Protein AF-A0A076MVN0-F1 (afdb_monomer_lite)

Structure (mmCIF, N/CA/C/O backbone):
data_AF-A0A076MVN0-F1
#
_entry.id   AF-A0A076MVN0-F1
#
loop_
_atom_site.group_PDB
_atom_site.id
_atom_site.type_symbol
_atom_site.label_atom_id
_atom_site.label_alt_id
_atom_site.label_comp_id
_atom_site.label_asym_id
_atom_site.label_entity_id
_atom_site.label_seq_id
_atom_site.pdbx_PDB_ins_code
_atom_site.Cartn_x
_atom_site.Cartn_y
_atom_site.Cartn_z
_atom_site.occupancy
_atom_site.B_iso_or_equiv
_atom_site.auth_seq_id
_atom_site.auth_comp_id
_atom_site.auth_asym_id
_atom_site.auth_atom_id
_atom_site.pdbx_PDB_model_num
ATOM 1 N N . MET A 1 1 ? -12.082 -22.170 -6.269 1.00 55.06 1 MET A N 1
ATOM 2 C CA . MET A 1 1 ? -11.754 -21.073 -5.346 1.00 55.06 1 MET A CA 1
ATOM 3 C C . MET A 1 1 ? -12.521 -21.343 -4.070 1.00 55.06 1 MET A C 1
ATOM 5 O O . MET A 1 1 ? -13.740 -21.417 -4.137 1.00 55.06 1 MET A O 1
ATOM 9 N N . THR A 1 2 ? -11.830 -21.634 -2.975 1.00 74.88 2 THR A N 1
ATOM 10 C CA . THR A 1 2 ? -12.467 -21.903 -1.675 1.00 74.88 2 THR A CA 1
ATOM 11 C C . THR A 1 2 ? -13.036 -20.608 -1.084 1.00 74.88 2 THR A C 1
ATOM 13 O O . THR A 1 2 ? -12.577 -19.516 -1.422 1.00 74.88 2 THR A O 1
ATOM 16 N N . GLU A 1 3 ? -14.013 -20.685 -0.180 1.00 71.75 3 GLU A N 1
ATOM 17 C CA . GLU A 1 3 ? -14.606 -19.502 0.464 1.00 71.75 3 GLU A CA 1
ATOM 18 C C . GLU A 1 3 ? -13.549 -18.669 1.211 1.00 71.75 3 GLU A C 1
ATOM 20 O O . GLU A 1 3 ? -13.623 -17.443 1.241 1.00 71.75 3 GLU A O 1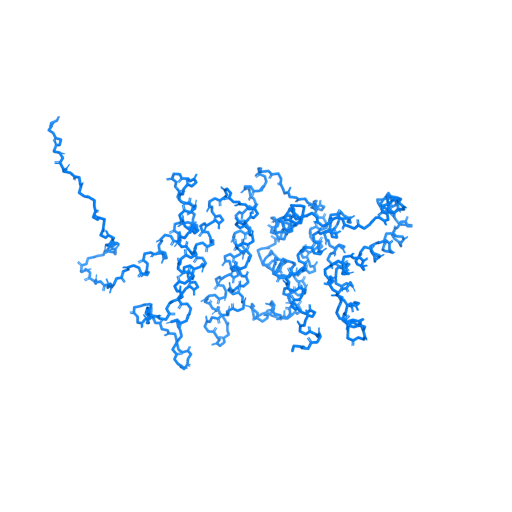
ATOM 25 N N . ARG A 1 4 ? -12.501 -19.317 1.743 1.00 76.44 4 ARG A N 1
ATOM 26 C CA . ARG A 1 4 ? -11.348 -18.640 2.365 1.00 76.44 4 ARG A CA 1
ATOM 27 C C . ARG A 1 4 ? -10.506 -17.850 1.363 1.00 76.44 4 ARG A C 1
ATOM 29 O O . ARG A 1 4 ? -10.063 -16.751 1.688 1.00 76.44 4 ARG A O 1
ATOM 36 N N . GLU A 1 5 ? -10.301 -18.374 0.156 1.00 78.12 5 GLU A N 1
ATOM 37 C CA . GLU A 1 5 ? -9.617 -17.644 -0.922 1.00 78.12 5 GLU A CA 1
ATOM 38 C C . GLU A 1 5 ? -10.446 -16.444 -1.386 1.00 78.12 5 GLU A C 1
ATOM 40 O O . GLU A 1 5 ? -9.888 -15.377 -1.631 1.00 78.12 5 GLU A O 1
ATOM 45 N N . ALA A 1 6 ? -11.775 -16.586 -1.442 1.00 78.00 6 ALA A N 1
ATOM 46 C CA . ALA A 1 6 ? -12.674 -15.480 -1.758 1.00 78.00 6 ALA A CA 1
ATOM 47 C C . ALA A 1 6 ? -12.609 -14.372 -0.692 1.00 78.00 6 ALA A C 1
ATOM 49 O O . ALA A 1 6 ? -12.491 -13.200 -1.042 1.00 78.00 6 ALA A O 1
ATOM 50 N N . ILE A 1 7 ? -12.603 -14.730 0.598 1.00 83.00 7 ILE A N 1
ATOM 51 C CA . ILE A 1 7 ? -12.430 -13.773 1.704 1.00 83.00 7 ILE A CA 1
ATOM 52 C C . ILE A 1 7 ? -11.090 -13.042 1.592 1.00 83.00 7 ILE A C 1
ATOM 54 O O . ILE A 1 7 ? -11.055 -11.815 1.670 1.00 83.00 7 ILE A O 1
ATOM 58 N N . ALA A 1 8 ? -9.992 -13.772 1.380 1.00 81.25 8 ALA A N 1
ATOM 59 C CA . ALA A 1 8 ? -8.666 -13.174 1.248 1.00 81.25 8 ALA A CA 1
ATOM 60 C C . ALA A 1 8 ? -8.578 -12.233 0.035 1.00 81.25 8 ALA A C 1
ATOM 62 O O . ALA A 1 8 ? -8.010 -11.146 0.139 1.00 81.25 8 ALA A O 1
ATOM 63 N N . ALA A 1 9 ? -9.177 -12.616 -1.097 1.00 81.31 9 ALA A N 1
ATOM 64 C CA . ALA A 1 9 ? -9.229 -11.787 -2.296 1.00 81.31 9 ALA A CA 1
ATOM 65 C C . ALA A 1 9 ? -10.050 -10.508 -2.074 1.00 81.31 9 ALA A C 1
ATOM 67 O O . ALA A 1 9 ? -9.568 -9.419 -2.382 1.00 81.31 9 ALA A O 1
ATOM 68 N N . VAL A 1 10 ? -11.249 -10.623 -1.491 1.00 84.88 10 VAL A N 1
ATOM 69 C CA . VAL A 1 10 ? -12.094 -9.468 -1.141 1.00 84.88 10 VAL A CA 1
ATOM 70 C C . VAL A 1 10 ? -11.351 -8.542 -0.190 1.00 84.88 10 VAL A C 1
ATOM 72 O O . VAL A 1 10 ? -11.282 -7.343 -0.442 1.00 84.88 10 VAL A O 1
ATOM 75 N N . TRP A 1 11 ? -10.747 -9.086 0.868 1.00 85.94 11 TRP A N 1
ATOM 76 C CA . TRP A 1 11 ? -10.005 -8.282 1.830 1.00 85.94 11 TRP A CA 1
ATOM 77 C C . TRP A 1 11 ? -8.852 -7.535 1.162 1.00 85.94 11 TRP A C 1
ATOM 79 O O . TRP A 1 11 ? -8.709 -6.333 1.350 1.00 85.94 11 TRP A O 1
ATOM 89 N N . ARG A 1 12 ? -8.070 -8.205 0.313 1.00 80.69 12 ARG A N 1
ATOM 90 C CA . ARG A 1 12 ? -6.944 -7.576 -0.385 1.00 80.69 12 ARG A CA 1
ATOM 91 C C . ARG A 1 12 ? -7.367 -6.428 -1.311 1.00 80.69 12 ARG A C 1
ATOM 93 O O . ARG A 1 12 ? -6.585 -5.509 -1.546 1.00 80.69 12 ARG A O 1
ATOM 100 N N . ILE A 1 13 ? -8.584 -6.481 -1.847 1.00 81.00 13 ILE A N 1
ATOM 101 C CA . ILE A 1 13 ? -9.119 -5.452 -2.745 1.00 81.00 13 ILE A CA 1
ATOM 102 C C . ILE A 1 13 ? -9.759 -4.308 -1.948 1.00 81.00 13 ILE A C 1
ATOM 104 O O . ILE A 1 13 ? -9.518 -3.142 -2.260 1.00 81.00 13 ILE A O 1
ATOM 108 N N . GLU A 1 14 ? -10.543 -4.632 -0.920 1.00 85.50 14 GLU A N 1
ATOM 109 C CA . GLU A 1 14 ? -11.464 -3.692 -0.275 1.00 85.50 14 GLU A CA 1
ATOM 110 C C . GLU A 1 14 ? -10.991 -3.200 1.104 1.00 85.50 14 GLU A C 1
ATOM 112 O O . GLU A 1 14 ? -11.577 -2.257 1.634 1.00 85.50 14 GLU A O 1
ATOM 117 N N . SER A 1 15 ? -9.926 -3.764 1.697 1.00 88.25 15 SER A N 1
ATOM 118 C CA . SER A 1 15 ? -9.502 -3.421 3.069 1.00 88.25 15 SER A CA 1
ATOM 119 C C . SER A 1 15 ? -9.245 -1.932 3.262 1.00 88.25 15 SER A C 1
ATOM 121 O O . SER A 1 15 ? -9.673 -1.365 4.261 1.00 88.25 15 SER A O 1
ATOM 123 N N . ALA A 1 16 ? -8.567 -1.293 2.305 1.00 88.31 16 ALA A N 1
ATOM 124 C CA . ALA A 1 16 ? -8.229 0.125 2.384 1.00 88.31 16 ALA A CA 1
ATOM 125 C C . ALA A 1 16 ? -9.489 0.998 2.453 1.00 88.31 16 ALA A C 1
ATOM 127 O O . ALA A 1 16 ? -9.554 1.933 3.243 1.00 88.31 16 ALA A O 1
ATOM 128 N N . ARG A 1 17 ? -10.507 0.642 1.665 1.00 88.75 17 ARG A N 1
ATOM 129 C CA . ARG A 1 17 ? -11.789 1.349 1.617 1.00 88.75 17 ARG A CA 1
ATOM 130 C C . ARG A 1 17 ? -12.595 1.115 2.888 1.00 88.75 17 ARG A C 1
ATOM 132 O O . ARG A 1 17 ? -13.117 2.057 3.464 1.00 88.75 17 ARG A O 1
ATOM 139 N N . ILE A 1 18 ? -12.637 -0.128 3.372 1.00 90.12 18 ILE A N 1
ATOM 140 C CA . ILE A 1 18 ? -13.344 -0.475 4.612 1.00 90.12 18 ILE A CA 1
ATOM 141 C C . ILE A 1 18 ? -12.730 0.260 5.808 1.00 90.12 18 ILE A C 1
ATOM 143 O O . ILE A 1 18 ? -13.449 0.862 6.601 1.00 90.12 18 ILE A O 1
ATOM 147 N N . VAL A 1 19 ? -11.400 0.228 5.933 1.00 91.56 19 VAL A N 1
ATOM 148 C CA . VAL A 1 19 ? -10.686 0.919 7.014 1.00 91.56 19 VAL A CA 1
ATOM 149 C C . VAL A 1 19 ? -10.838 2.432 6.884 1.00 91.56 19 VAL A C 1
ATOM 151 O O . VAL A 1 19 ? -11.057 3.088 7.896 1.00 91.56 19 VAL A O 1
ATOM 154 N N . GLY A 1 20 ? -10.755 2.982 5.671 1.00 89.81 20 GLY A N 1
ATOM 155 C CA . GLY A 1 20 ? -10.926 4.413 5.425 1.00 89.81 20 GLY A CA 1
ATOM 156 C C . GLY A 1 20 ? -12.306 4.925 5.843 1.00 89.81 20 GLY A C 1
ATOM 157 O O . GLY A 1 20 ? -12.399 5.842 6.659 1.00 89.81 20 GLY A O 1
ATOM 158 N N . ALA A 1 21 ? -13.368 4.254 5.399 1.00 87.62 21 ALA A N 1
ATOM 159 C CA . ALA A 1 21 ? -14.740 4.597 5.760 1.00 87.62 21 ALA A CA 1
ATOM 160 C C . ALA A 1 21 ? -15.001 4.467 7.268 1.00 87.62 21 ALA A C 1
ATOM 162 O O . ALA A 1 21 ? -15.660 5.315 7.873 1.00 87.62 21 ALA A O 1
ATOM 163 N N . LEU A 1 22 ? -14.465 3.421 7.912 1.00 89.31 22 LEU A N 1
ATOM 164 C CA . LEU A 1 22 ? -14.566 3.277 9.365 1.00 89.31 22 LEU A CA 1
ATOM 165 C C . LEU A 1 22 ? -13.756 4.351 10.098 1.00 89.31 22 LEU A C 1
ATOM 167 O O . LEU A 1 22 ? -14.226 4.848 11.111 1.00 89.31 22 LEU A O 1
ATOM 171 N N . ALA A 1 23 ? -12.589 4.756 9.596 1.00 88.56 23 ALA A N 1
ATOM 172 C CA . ALA A 1 23 ? -11.763 5.789 10.222 1.00 88.56 23 ALA A CA 1
ATOM 173 C C . ALA A 1 23 ? -12.401 7.172 10.136 1.00 88.56 23 ALA A C 1
ATOM 175 O O . ALA A 1 23 ? -12.350 7.926 11.107 1.00 88.56 23 ALA A O 1
ATOM 176 N N . ARG A 1 24 ? -13.069 7.478 9.021 1.00 85.25 24 ARG A N 1
ATOM 177 C CA . ARG A 1 24 ? -13.912 8.670 8.896 1.00 85.25 24 ARG A CA 1
ATOM 178 C C . ARG A 1 24 ? -15.060 8.644 9.903 1.00 85.25 24 ARG A C 1
ATOM 180 O O . ARG A 1 24 ? -15.316 9.644 10.561 1.00 85.25 24 ARG A O 1
ATOM 187 N N . TYR A 1 25 ? -15.712 7.492 10.045 1.00 82.25 25 TYR A N 1
ATOM 188 C CA . TYR A 1 25 ? -16.830 7.310 10.967 1.00 82.25 25 TYR A CA 1
ATOM 189 C C . TYR A 1 25 ? -16.426 7.404 12.445 1.00 82.25 25 TYR A C 1
ATOM 191 O O . TYR A 1 25 ? -17.156 7.968 13.252 1.00 82.25 25 TYR A O 1
ATOM 199 N N . THR A 1 26 ? -15.270 6.855 12.822 1.00 81.62 26 THR A N 1
ATOM 200 C CA . THR A 1 26 ? -14.806 6.855 14.216 1.00 81.62 26 THR A CA 1
ATOM 201 C C . THR A 1 26 ? -13.984 8.085 14.593 1.00 81.62 26 THR A C 1
ATOM 203 O O . THR A 1 26 ? -13.799 8.344 15.783 1.00 81.62 26 THR A O 1
ATOM 206 N N . GLY A 1 27 ? -13.425 8.803 13.614 1.00 78.00 27 GLY A N 1
ATOM 207 C CA . GLY A 1 27 ? -12.417 9.842 13.839 1.00 78.00 27 GLY A CA 1
ATOM 208 C C . GLY A 1 27 ? -11.108 9.311 14.443 1.00 78.00 27 GLY A C 1
ATOM 209 O O . GLY A 1 27 ? -10.300 10.095 14.945 1.00 78.00 27 GLY A O 1
ATOM 210 N N . ASP A 1 28 ? -10.907 7.989 14.436 1.00 79.81 28 ASP A N 1
ATOM 211 C CA . ASP A 1 28 ? -9.742 7.305 14.997 1.00 79.81 28 ASP A CA 1
ATOM 212 C C . ASP A 1 28 ? -9.347 6.133 14.092 1.00 79.81 28 ASP A C 1
ATOM 214 O O . ASP A 1 28 ? -10.008 5.090 14.039 1.00 79.81 28 ASP A O 1
ATOM 218 N N . PHE A 1 29 ? -8.223 6.315 13.400 1.00 84.50 29 PHE A N 1
ATOM 219 C CA . PHE A 1 29 ? -7.635 5.329 12.503 1.00 84.50 29 PHE A CA 1
ATOM 220 C C . PHE A 1 29 ? -7.295 4.000 13.196 1.00 84.50 29 PHE A C 1
ATOM 222 O O . PHE A 1 29 ? -7.504 2.930 12.620 1.00 84.50 29 PHE A O 1
ATOM 229 N N . ALA A 1 30 ? -6.752 4.049 14.416 1.00 83.19 30 ALA A N 1
ATOM 230 C CA . ALA A 1 30 ? -6.349 2.840 15.122 1.00 83.19 30 ALA A CA 1
ATOM 231 C C . ALA A 1 30 ? -7.580 2.010 15.497 1.00 83.19 30 ALA A C 1
ATOM 233 O O . ALA A 1 30 ? -7.599 0.806 15.247 1.00 83.19 30 ALA A O 1
ATOM 234 N N . LEU A 1 31 ? -8.625 2.671 16.006 1.00 84.50 31 LEU A N 1
ATOM 235 C CA . LEU A 1 31 ? -9.904 2.027 16.294 1.00 84.50 31 LEU A CA 1
ATOM 236 C C . LEU A 1 31 ? -10.553 1.456 15.025 1.00 84.50 31 LEU A C 1
ATOM 238 O O . LEU A 1 31 ? -11.068 0.343 15.046 1.00 84.50 31 LEU A O 1
ATOM 242 N N . ALA A 1 32 ? -10.516 2.189 13.915 1.00 88.75 32 ALA A N 1
ATOM 243 C CA . ALA A 1 32 ? -11.118 1.750 12.662 1.00 88.75 32 ALA A CA 1
ATOM 244 C C . ALA A 1 32 ? -10.490 0.479 12.087 1.00 88.75 32 ALA A C 1
ATOM 246 O O . ALA A 1 32 ? -11.213 -0.387 11.592 1.00 88.75 32 ALA A O 1
ATOM 247 N N . GLU A 1 33 ? -9.164 0.338 12.158 1.00 87.94 33 GLU A N 1
ATOM 248 C CA . GLU A 1 33 ? -8.517 -0.892 11.698 1.00 87.94 33 GLU A CA 1
ATOM 249 C C . GLU A 1 33 ? -8.913 -2.090 12.567 1.00 87.94 33 GLU A C 1
ATOM 251 O O . GLU A 1 33 ? -9.257 -3.133 12.007 1.00 87.94 33 GLU A O 1
ATOM 256 N N . ASP A 1 34 ? -8.954 -1.921 13.893 1.00 88.69 34 ASP A N 1
ATOM 257 C CA . ASP A 1 34 ? -9.356 -2.985 14.818 1.00 88.69 34 ASP A CA 1
ATOM 258 C C . ASP A 1 34 ? -10.802 -3.438 14.527 1.00 88.69 34 ASP A C 1
ATOM 260 O O . ASP A 1 34 ? -11.076 -4.633 14.400 1.00 88.69 34 ASP A O 1
ATOM 264 N N . LEU A 1 35 ? -11.719 -2.488 14.307 1.00 91.81 35 LEU A N 1
ATOM 265 C CA . LEU A 1 35 ? -13.110 -2.766 13.925 1.00 91.81 35 LEU A CA 1
ATOM 266 C C . LEU A 1 35 ? -13.216 -3.498 12.581 1.00 91.81 35 LEU A C 1
ATOM 268 O O . LEU A 1 35 ? -14.017 -4.424 12.432 1.00 91.81 35 LEU A O 1
ATOM 272 N N . ALA A 1 36 ? -12.400 -3.114 11.599 1.00 92.19 36 ALA A N 1
ATOM 273 C CA . ALA A 1 36 ? -12.369 -3.774 10.301 1.00 92.19 36 ALA A CA 1
ATOM 274 C C . ALA A 1 36 ? -11.850 -5.221 10.413 1.00 92.19 36 ALA A C 1
ATOM 276 O O . ALA A 1 36 ? -12.362 -6.116 9.737 1.00 92.19 36 ALA A O 1
ATOM 277 N N . GLN A 1 37 ? -10.868 -5.476 11.289 1.00 90.50 37 GLN A N 1
ATOM 278 C CA . GLN A 1 37 ? -10.398 -6.834 11.586 1.00 90.50 37 GLN A CA 1
ATOM 279 C C . GLN A 1 37 ? -11.468 -7.672 12.295 1.00 90.50 37 GLN A C 1
ATOM 281 O O . GLN A 1 37 ? -11.626 -8.847 11.966 1.00 90.50 37 GLN A O 1
ATOM 286 N N . GLU A 1 38 ? -12.228 -7.092 13.227 1.00 92.81 38 GLU A N 1
ATOM 287 C CA . GLU A 1 38 ? -13.354 -7.783 13.865 1.00 92.81 38 GLU A CA 1
ATOM 288 C C . GLU A 1 38 ? -14.440 -8.168 12.850 1.00 92.81 38 GLU A C 1
ATOM 290 O O . GLU A 1 38 ? -14.943 -9.294 12.885 1.00 92.81 38 GLU A O 1
ATOM 295 N N . ALA A 1 39 ? -14.760 -7.272 11.911 1.00 92.88 39 ALA A N 1
ATOM 296 C CA . ALA A 1 39 ? -15.704 -7.557 10.833 1.00 92.88 39 ALA A CA 1
ATOM 297 C C . ALA A 1 39 ? -15.206 -8.680 9.909 1.00 92.88 39 ALA A C 1
ATOM 299 O O . ALA A 1 39 ? -15.970 -9.575 9.543 1.00 92.88 39 ALA A O 1
ATOM 300 N N . LEU A 1 40 ? -13.912 -8.681 9.574 1.00 91.69 40 LEU A N 1
ATOM 301 C CA . LEU A 1 40 ? -13.293 -9.765 8.811 1.00 91.69 40 LEU A CA 1
ATOM 302 C C . LEU A 1 40 ? -13.340 -11.098 9.572 1.00 91.69 40 LEU A C 1
ATOM 304 O O . LEU A 1 40 ? -13.639 -12.134 8.979 1.00 91.69 40 LEU A O 1
ATOM 308 N N . ALA A 1 41 ? -13.065 -11.087 10.878 1.00 92.81 41 ALA A N 1
ATOM 309 C CA . ALA A 1 41 ? -13.139 -12.284 11.712 1.00 92.81 41 ALA A CA 1
ATOM 310 C C . ALA A 1 41 ? -14.559 -12.873 11.727 1.00 92.81 41 ALA A C 1
ATOM 312 O O . ALA A 1 41 ? -14.719 -14.092 11.671 1.00 92.81 41 ALA A O 1
ATOM 313 N N . GLU A 1 42 ? -15.586 -12.021 11.729 1.00 92.81 42 GLU A N 1
ATOM 314 C CA . GLU A 1 42 ? -16.979 -12.450 11.600 1.00 92.81 42 GLU A CA 1
ATOM 315 C C . GLU A 1 42 ? -17.268 -13.050 10.215 1.00 92.81 42 GLU A C 1
ATOM 317 O O . GLU A 1 42 ? -17.840 -14.136 10.130 1.00 92.81 42 GLU A O 1
ATOM 322 N N . ALA A 1 43 ? -16.795 -12.425 9.129 1.00 91.50 43 ALA A N 1
ATOM 323 C CA . ALA A 1 43 ? -16.940 -12.963 7.770 1.00 91.50 43 ALA A CA 1
ATOM 324 C C . ALA A 1 43 ? -16.359 -14.380 7.631 1.00 91.50 43 ALA A C 1
ATOM 326 O O . ALA A 1 43 ? -16.979 -15.248 7.014 1.00 91.50 43 ALA A O 1
ATOM 327 N N . VAL A 1 44 ? -15.198 -14.639 8.245 1.00 91.88 44 VAL A N 1
ATOM 328 C CA . VAL A 1 44 ? -14.540 -15.959 8.233 1.00 91.88 44 VAL A CA 1
ATOM 329 C C . VAL A 1 44 ? -15.397 -17.048 8.882 1.00 91.88 44 VAL A C 1
ATOM 331 O O . VAL A 1 44 ? -15.289 -18.213 8.497 1.00 91.88 44 VAL A O 1
ATOM 334 N N . VAL A 1 45 ? -16.256 -16.694 9.837 1.00 91.88 45 VAL A N 1
ATOM 335 C CA . VAL A 1 45 ? -17.164 -17.636 10.506 1.00 91.88 45 VAL A CA 1
ATOM 336 C C . VAL A 1 45 ? -18.498 -17.758 9.764 1.00 91.88 45 VAL A C 1
ATOM 338 O O . VAL A 1 45 ? -19.023 -18.866 9.635 1.00 91.88 45 VAL A O 1
ATOM 341 N N . THR A 1 46 ? -19.041 -16.642 9.274 1.00 90.88 46 THR A N 1
ATOM 342 C CA . THR A 1 46 ? -20.403 -16.565 8.725 1.00 90.88 46 THR A CA 1
ATOM 343 C C . THR A 1 46 ? -20.476 -16.994 7.260 1.00 90.88 46 THR A C 1
ATOM 345 O O . THR A 1 46 ? -21.317 -17.819 6.903 1.00 90.88 46 THR A O 1
ATOM 348 N N . TRP A 1 47 ? -19.582 -16.504 6.395 1.00 92.75 47 TRP A N 1
ATOM 349 C CA . TRP A 1 47 ? -19.687 -16.745 4.947 1.00 92.75 47 TRP A CA 1
ATOM 350 C C . TRP A 1 47 ? -19.542 -18.217 4.539 1.00 92.75 47 TRP A C 1
ATOM 352 O O . TRP A 1 47 ? -20.246 -18.629 3.621 1.00 92.75 47 TRP A O 1
ATOM 362 N N . PRO A 1 48 ? -18.720 -19.059 5.200 1.00 90.06 48 PRO A N 1
ATOM 363 C CA . PRO A 1 48 ? -18.702 -20.491 4.894 1.00 90.06 48 PRO A CA 1
ATOM 364 C C . PRO A 1 48 ? -20.022 -21.216 5.194 1.00 90.06 48 PRO A C 1
ATOM 366 O O . PRO A 1 48 ? -20.255 -22.297 4.664 1.00 90.06 48 PRO A O 1
ATOM 369 N N . ARG A 1 49 ? -20.867 -20.658 6.070 1.00 89.81 49 ARG A N 1
ATOM 370 C CA . ARG A 1 49 ? -22.158 -21.246 6.459 1.00 89.81 49 ARG A CA 1
ATOM 371 C C . ARG A 1 49 ? -23.317 -20.701 5.634 1.00 89.81 49 ARG A C 1
ATOM 373 O O . ARG A 1 49 ? -24.196 -21.463 5.249 1.00 89.81 49 ARG A O 1
ATOM 380 N N . GLU A 1 50 ? -23.314 -19.397 5.383 1.00 89.06 50 GLU A N 1
ATOM 381 C CA . GLU A 1 50 ? -24.445 -18.673 4.783 1.00 89.06 50 GLU A CA 1
ATOM 382 C C . GLU A 1 50 ? -24.196 -18.263 3.322 1.00 89.06 50 GLU A C 1
ATOM 384 O O . GLU A 1 50 ? -25.102 -17.787 2.640 1.00 89.06 50 GLU A O 1
ATOM 389 N N . GLY A 1 51 ? -22.980 -18.486 2.821 1.00 87.19 51 GLY A N 1
ATOM 390 C CA . GLY A 1 51 ? -22.518 -18.020 1.519 1.00 87.19 51 GLY A CA 1
ATOM 391 C C . GLY A 1 51 ? -21.922 -16.611 1.572 1.00 87.19 51 GLY A C 1
ATOM 392 O O . GLY A 1 51 ? -22.142 -15.836 2.503 1.00 87.19 51 GLY A O 1
ATOM 393 N N . VAL A 1 52 ? -21.138 -16.268 0.546 1.00 87.00 52 VAL A N 1
ATOM 394 C CA . VAL A 1 52 ? -20.574 -14.920 0.388 1.00 87.00 52 VAL A CA 1
ATOM 395 C C . VAL A 1 52 ? -21.691 -13.956 -0.047 1.00 87.00 52 VAL A C 1
ATOM 397 O O . VAL A 1 52 ? -22.351 -14.223 -1.057 1.00 87.00 52 VAL A O 1
ATOM 400 N N . PRO A 1 53 ? -21.915 -12.830 0.661 1.00 87.31 53 PRO A N 1
ATOM 401 C CA . PRO A 1 53 ? -22.919 -11.840 0.275 1.00 87.31 53 PRO A CA 1
ATOM 402 C C . PRO A 1 53 ? -22.684 -11.281 -1.134 1.00 87.31 53 PRO A C 1
ATOM 404 O O . PRO A 1 53 ? -21.546 -11.165 -1.583 1.00 87.31 53 PRO A O 1
ATOM 407 N N . ARG A 1 54 ? -23.750 -10.832 -1.815 1.00 86.06 54 ARG A N 1
ATOM 408 C CA . ARG A 1 54 ? -23.633 -10.166 -3.133 1.00 86.06 54 ARG A CA 1
ATOM 409 C C . ARG A 1 54 ? -22.792 -8.887 -3.085 1.00 86.06 54 ARG A C 1
ATOM 411 O O . ARG A 1 54 ? -22.125 -8.573 -4.063 1.00 86.06 54 ARG A O 1
ATOM 418 N N . ASN A 1 55 ? -22.826 -8.174 -1.957 1.00 85.62 55 ASN A N 1
ATOM 419 C CA . ASN A 1 55 ? -21.961 -7.030 -1.670 1.00 85.62 55 ASN A CA 1
ATOM 420 C C . ASN A 1 55 ? -21.113 -7.315 -0.411 1.00 85.62 55 ASN A C 1
ATOM 422 O O . ASN A 1 55 ? -21.521 -6.953 0.698 1.00 85.62 55 ASN A O 1
ATOM 426 N N . PRO A 1 56 ? -19.948 -7.976 -0.556 1.00 88.19 56 PRO A N 1
ATOM 427 C CA . PRO A 1 56 ? -19.071 -8.306 0.567 1.00 88.19 56 PRO A CA 1
ATOM 428 C C . PRO A 1 56 ? -18.545 -7.072 1.313 1.00 88.19 56 PRO A C 1
ATOM 430 O O . PRO A 1 56 ? -18.487 -7.073 2.542 1.00 88.19 56 PRO A O 1
ATOM 433 N N . ALA A 1 57 ? -18.191 -6.010 0.582 1.00 86.69 57 ALA A N 1
ATOM 434 C CA . ALA A 1 57 ? -17.657 -4.776 1.157 1.00 86.69 57 ALA A CA 1
ATOM 435 C C . ALA A 1 57 ? -18.707 -4.054 2.017 1.00 86.69 57 ALA A C 1
ATOM 437 O O . ALA A 1 57 ? -18.430 -3.693 3.160 1.00 86.69 57 ALA A O 1
ATOM 438 N N . GLY A 1 58 ? -19.936 -3.919 1.505 1.00 86.75 58 GLY A N 1
ATOM 439 C CA . GLY A 1 58 ? -21.055 -3.331 2.248 1.00 86.75 58 GLY A CA 1
ATOM 440 C C . GLY A 1 58 ? -21.409 -4.119 3.512 1.00 86.75 58 GLY A C 1
ATOM 441 O O . GLY A 1 58 ? -21.666 -3.531 4.566 1.00 86.75 58 GLY A O 1
ATOM 442 N N . TRP A 1 59 ? -21.351 -5.453 3.437 1.00 91.81 59 TRP A N 1
ATOM 443 C CA . TRP A 1 59 ? -21.542 -6.318 4.603 1.00 91.81 59 TRP A CA 1
ATOM 444 C C . TRP A 1 59 ? -20.471 -6.067 5.675 1.00 91.81 59 TRP A C 1
ATOM 446 O O . TRP A 1 59 ? -20.813 -5.841 6.835 1.00 91.81 59 TRP A O 1
ATOM 456 N N . LEU A 1 60 ? -19.189 -6.021 5.289 1.00 91.25 60 LEU A N 1
ATOM 457 C CA . LEU A 1 60 ? -18.077 -5.755 6.211 1.00 91.25 60 LEU A CA 1
ATOM 458 C C . LEU A 1 60 ? -18.181 -4.368 6.861 1.00 91.25 60 LEU A C 1
ATOM 460 O O . LEU A 1 60 ? -17.975 -4.246 8.067 1.00 91.25 60 LEU A O 1
ATOM 464 N N . LEU A 1 61 ? -18.557 -3.340 6.095 1.00 89.12 61 LEU A N 1
ATOM 465 C CA . LEU A 1 61 ? -18.798 -1.991 6.620 1.00 89.12 61 LEU A CA 1
ATOM 466 C C . LEU A 1 61 ? -19.938 -1.965 7.639 1.00 89.12 61 LEU A C 1
ATOM 468 O O . LEU A 1 61 ? -19.811 -1.347 8.696 1.00 89.12 61 LEU A O 1
ATOM 472 N N . THR A 1 62 ? -21.033 -2.668 7.351 1.00 88.69 62 THR A N 1
ATOM 473 C CA . THR A 1 62 ? -22.186 -2.748 8.256 1.00 88.69 62 THR A CA 1
ATOM 474 C C . THR A 1 62 ? -21.805 -3.426 9.569 1.00 88.69 62 THR A C 1
ATOM 476 O O . THR A 1 62 ? -22.131 -2.915 10.642 1.00 88.69 62 THR A O 1
ATOM 479 N N . VAL A 1 63 ? -21.079 -4.546 9.508 1.00 91.50 63 VAL A N 1
ATOM 480 C CA . VAL A 1 63 ? -20.577 -5.222 10.712 1.00 91.50 63 VAL A CA 1
ATOM 481 C C . VAL A 1 63 ? -19.621 -4.308 11.481 1.00 91.50 63 VAL A C 1
ATOM 483 O O . VAL A 1 63 ? -19.809 -4.112 12.680 1.00 91.50 63 VAL A O 1
ATOM 486 N N . GLY A 1 64 ? -18.661 -3.676 10.801 1.00 90.62 64 GLY A N 1
ATOM 487 C CA . GLY A 1 64 ? -17.710 -2.750 11.420 1.00 90.62 64 GLY A CA 1
ATOM 488 C C . GLY A 1 64 ? -18.388 -1.584 12.148 1.00 90.62 64 GLY A C 1
ATOM 489 O O . GLY A 1 64 ? -18.035 -1.288 13.288 1.00 90.62 64 GLY A O 1
ATOM 490 N N . ARG A 1 65 ? -19.417 -0.966 11.552 1.00 86.56 65 ARG A N 1
ATOM 491 C CA . ARG A 1 65 ? -20.189 0.111 12.200 1.00 86.56 65 ARG A CA 1
ATOM 492 C C . ARG A 1 65 ? -20.972 -0.374 13.416 1.00 86.56 65 ARG A C 1
ATOM 494 O O . ARG A 1 65 ? -20.955 0.295 14.445 1.00 86.56 65 ARG A O 1
ATOM 501 N N . ARG A 1 66 ? -21.608 -1.551 13.345 1.00 86.88 66 ARG A N 1
ATOM 502 C CA . ARG A 1 66 ? -22.286 -2.150 14.512 1.00 86.88 66 ARG A CA 1
ATOM 503 C C . ARG A 1 66 ? -21.307 -2.343 15.673 1.00 86.88 66 ARG A C 1
ATOM 505 O O . ARG A 1 66 ? -21.594 -1.920 16.789 1.00 86.88 66 ARG A O 1
ATOM 512 N N . ARG A 1 67 ? -20.112 -2.876 15.391 1.00 89.00 67 ARG A N 1
ATOM 513 C CA . ARG A 1 67 ? -19.038 -3.014 16.390 1.00 89.00 67 ARG A CA 1
ATOM 514 C C . ARG A 1 67 ? -18.558 -1.667 16.930 1.00 89.00 67 ARG A C 1
ATOM 516 O O . ARG A 1 67 ? -18.273 -1.565 18.122 1.00 89.00 67 ARG A O 1
ATOM 523 N N . ALA A 1 68 ? -18.504 -0.634 16.089 1.00 85.94 68 ALA A N 1
ATOM 524 C CA . ALA A 1 68 ? -18.146 0.717 16.508 1.00 85.94 68 ALA A CA 1
ATOM 525 C C . ALA A 1 68 ? -19.154 1.262 17.529 1.00 85.94 68 ALA A C 1
ATOM 527 O O . ALA A 1 68 ? -18.752 1.706 18.601 1.00 85.94 68 ALA A O 1
ATOM 528 N N . VAL A 1 69 ? -20.458 1.138 17.253 1.00 83.25 69 VAL A N 1
ATOM 529 C CA . VAL A 1 69 ? -21.531 1.531 18.185 1.00 83.25 69 VAL A CA 1
ATOM 530 C C . VAL A 1 69 ? -21.369 0.824 19.531 1.00 83.25 69 VAL A C 1
ATOM 532 O O . VAL A 1 69 ? -21.419 1.465 20.583 1.00 83.25 69 VAL A O 1
ATOM 535 N N . ASP A 1 70 ? -21.115 -0.484 19.516 1.00 82.69 70 ASP A N 1
ATOM 536 C CA . ASP A 1 70 ? -20.899 -1.265 20.736 1.00 82.69 70 ASP A CA 1
ATOM 537 C C . ASP A 1 70 ? -19.621 -0.849 21.486 1.00 82.69 70 ASP A C 1
ATOM 539 O O . ASP A 1 70 ? -19.574 -0.865 22.721 1.00 82.69 70 ASP A O 1
ATOM 543 N N . ALA A 1 71 ? -18.563 -0.462 20.770 1.00 80.06 71 ALA A N 1
ATOM 544 C CA . ALA A 1 71 ? -17.340 0.073 21.363 1.00 80.06 71 ALA A CA 1
ATOM 545 C C . ALA A 1 71 ? -17.573 1.450 22.006 1.00 80.06 71 ALA A C 1
ATOM 547 O O . ALA A 1 71 ? -17.129 1.679 23.134 1.00 80.06 71 ALA A O 1
ATOM 548 N N . PHE A 1 72 ? -18.313 2.339 21.342 1.00 80.38 72 PHE A N 1
ATOM 549 C CA . PHE A 1 72 ? -18.643 3.665 21.861 1.00 80.38 72 PHE A CA 1
ATOM 550 C C . PHE A 1 72 ? -19.559 3.599 23.072 1.00 80.38 72 PHE A C 1
ATOM 552 O O . PHE A 1 72 ? -19.275 4.256 24.067 1.00 80.38 72 PHE A O 1
ATOM 559 N N . ARG A 1 73 ? -20.574 2.728 23.071 1.00 76.44 73 ARG A N 1
ATOM 560 C CA . ARG A 1 73 ? -21.422 2.496 24.253 1.00 76.44 73 ARG A CA 1
ATOM 561 C C . ARG A 1 73 ? -20.612 2.053 25.470 1.00 76.44 73 ARG A C 1
ATOM 563 O O . ARG A 1 73 ? -20.861 2.528 26.572 1.00 76.44 73 ARG A O 1
ATOM 570 N N . ARG A 1 74 ? -19.612 1.185 25.275 1.00 76.12 74 ARG A N 1
ATOM 571 C CA . ARG A 1 74 ? -18.707 0.754 26.355 1.00 76.12 74 ARG A CA 1
ATOM 572 C C . ARG A 1 74 ? -17.789 1.878 26.846 1.00 76.12 74 ARG A C 1
ATOM 574 O O . ARG A 1 74 ? -17.498 1.931 28.036 1.00 76.12 74 ARG A O 1
ATOM 581 N N . ARG A 1 75 ? -17.324 2.760 25.954 1.00 71.06 75 ARG A N 1
ATOM 582 C CA . ARG A 1 75 ? -16.394 3.860 26.283 1.00 71.06 75 ARG A CA 1
ATOM 583 C C . ARG A 1 75 ? -17.079 5.146 26.743 1.00 71.06 75 ARG A C 1
ATOM 585 O O . ARG A 1 75 ? -16.454 5.920 27.452 1.00 71.06 75 ARG A O 1
ATOM 592 N N . SER A 1 76 ? -18.355 5.345 26.425 1.00 63.81 76 SER A N 1
ATOM 593 C CA . SER A 1 76 ? -19.142 6.511 26.844 1.00 63.81 76 SER A CA 1
ATOM 594 C C . SER A 1 76 ? -19.308 6.609 28.365 1.00 63.81 76 SER A C 1
ATOM 596 O O . SER A 1 76 ? -19.638 7.676 28.862 1.00 63.81 76 SER A O 1
ATOM 598 N N . ALA A 1 77 ? -19.064 5.526 29.111 1.00 61.34 77 ALA A N 1
ATOM 599 C CA . ALA A 1 77 ? -19.003 5.555 30.573 1.00 61.34 77 ALA A CA 1
ATOM 600 C C . ALA A 1 77 ? -17.674 6.121 31.125 1.00 61.34 77 ALA A C 1
ATOM 602 O O . ALA A 1 77 ? -17.548 6.300 32.332 1.00 61.34 77 ALA A O 1
ATOM 603 N N . LEU A 1 78 ? -16.675 6.349 30.263 1.00 59.84 78 LEU A N 1
ATOM 604 C CA . LEU A 1 78 ? -15.294 6.692 30.623 1.00 59.84 78 LEU A CA 1
ATOM 605 C C . LEU A 1 78 ? -14.786 7.993 29.973 1.00 59.84 78 LEU A C 1
ATOM 607 O O . LEU A 1 78 ? -13.802 8.537 30.466 1.00 59.84 78 LEU A O 1
ATOM 611 N N . ASP A 1 79 ? -15.397 8.471 28.882 1.00 61.88 79 ASP A N 1
ATOM 612 C CA . ASP A 1 79 ? -14.888 9.610 28.101 1.00 61.88 79 ASP A CA 1
ATOM 613 C C . ASP A 1 79 ? -16.004 10.317 27.297 1.00 61.88 79 ASP A C 1
ATOM 615 O O . ASP A 1 79 ? -16.708 9.697 26.488 1.00 61.88 79 ASP A O 1
ATOM 619 N N . ASP A 1 80 ? -16.136 11.632 27.513 1.00 64.38 80 ASP A N 1
ATOM 620 C CA . ASP A 1 80 ? -17.162 12.511 26.935 1.00 64.38 80 ASP A CA 1
ATOM 621 C C . ASP A 1 80 ? -17.073 12.612 25.403 1.00 64.38 80 ASP A C 1
ATOM 623 O O . ASP A 1 80 ? -18.092 12.793 24.730 1.00 64.38 80 ASP A O 1
ATOM 627 N N . ARG A 1 81 ? -15.880 12.425 24.813 1.00 65.12 81 ARG A N 1
ATOM 628 C CA . ARG A 1 81 ? -15.703 12.443 23.349 1.00 65.12 81 ARG A CA 1
ATOM 629 C C . ARG A 1 81 ? -16.510 11.335 22.669 1.00 65.12 81 ARG A C 1
ATOM 631 O O . ARG A 1 81 ? -17.052 11.538 21.584 1.00 65.12 81 ARG A O 1
ATOM 638 N N . TYR A 1 82 ? -16.618 10.172 23.310 1.00 60.44 82 TYR A N 1
ATOM 639 C CA . TYR A 1 82 ? -17.410 9.054 22.795 1.00 60.44 82 TYR A CA 1
ATOM 640 C C . TYR A 1 82 ? -18.902 9.190 23.100 1.00 60.44 82 TYR A C 1
ATOM 642 O O . TYR A 1 82 ? -19.703 8.565 22.408 1.00 60.44 82 TYR A O 1
ATOM 650 N N . ALA A 1 83 ? -19.284 10.007 24.086 1.00 61.03 83 ALA A N 1
ATOM 651 C CA . ALA A 1 83 ? -20.684 10.298 24.383 1.00 61.03 83 ALA A CA 1
ATOM 652 C C . ALA A 1 83 ? -21.340 11.136 23.271 1.00 61.03 83 ALA A C 1
ATOM 654 O O . ALA A 1 83 ? -22.480 10.867 22.899 1.00 61.03 83 ALA A O 1
ATOM 655 N N . VAL A 1 84 ? -20.606 12.096 22.690 1.00 61.72 84 VAL A N 1
ATOM 656 C CA . VAL A 1 84 ? -21.064 12.872 21.519 1.00 61.72 84 VAL A CA 1
ATOM 657 C C . VAL A 1 84 ? -21.283 11.950 20.321 1.00 61.72 84 VAL A C 1
ATOM 659 O O . VAL A 1 84 ? -22.378 11.915 19.768 1.00 61.72 84 VAL A O 1
ATOM 662 N N . LEU A 1 85 ? -20.291 11.112 20.005 1.00 62.09 85 LEU A N 1
ATOM 663 C CA . LEU A 1 85 ? -20.404 10.143 18.916 1.00 62.09 85 LEU A CA 1
ATOM 664 C C . LEU A 1 85 ? -21.581 9.177 19.142 1.00 62.09 85 LEU A C 1
ATOM 666 O O . LEU A 1 85 ? -22.364 8.941 18.233 1.00 62.09 85 LEU A O 1
ATOM 670 N N . ALA A 1 86 ? -21.760 8.655 20.364 1.00 59.06 86 ALA A N 1
ATOM 671 C CA . ALA A 1 86 ? -22.885 7.789 20.746 1.00 59.06 86 ALA A CA 1
ATOM 672 C C . ALA A 1 86 ? -24.271 8.437 20.577 1.00 59.06 86 ALA A C 1
ATOM 674 O O . ALA A 1 86 ? -25.244 7.711 20.349 1.00 59.06 86 ALA A O 1
ATOM 675 N N . ASN A 1 87 ? -24.366 9.764 20.681 1.00 58.16 87 ASN A N 1
ATOM 676 C CA . ASN A 1 87 ? -25.607 10.504 20.465 1.00 58.16 87 ASN A CA 1
ATOM 677 C C . ASN A 1 87 ? -25.889 10.727 18.975 1.00 58.16 87 ASN A C 1
ATOM 679 O O . ASN A 1 87 ? -26.991 10.393 18.542 1.00 58.16 87 ASN A O 1
ATOM 683 N N . ASP A 1 88 ? -24.896 11.155 18.190 1.00 57.94 88 ASP A N 1
ATOM 684 C CA . ASP A 1 88 ? -25.017 11.278 16.725 1.00 57.94 88 ASP A CA 1
ATOM 685 C C . ASP A 1 88 ? -25.405 9.922 16.086 1.00 57.94 88 ASP A C 1
ATOM 687 O O . ASP A 1 88 ? -26.205 9.833 15.154 1.00 57.94 88 ASP A O 1
ATOM 691 N N . LEU A 1 89 ? -24.931 8.820 16.681 1.00 55.19 89 LEU A N 1
ATOM 692 C CA . LEU A 1 89 ? -25.226 7.434 16.298 1.00 55.19 89 LEU A CA 1
ATOM 693 C C . LEU A 1 89 ? -26.690 6.996 16.433 1.00 55.19 89 LEU A C 1
ATOM 695 O O . LEU A 1 89 ? -27.077 5.996 15.824 1.00 55.19 89 LEU A O 1
ATOM 699 N N . ARG A 1 90 ? -27.506 7.673 17.250 1.00 51.62 90 ARG A N 1
ATOM 700 C CA . ARG A 1 90 ? -28.944 7.366 17.354 1.00 51.62 90 ARG A CA 1
ATOM 701 C C . ARG A 1 90 ? -29.744 7.912 16.174 1.00 51.62 90 ARG A C 1
ATOM 703 O O . ARG A 1 90 ? -30.846 7.415 15.946 1.00 51.62 90 ARG A O 1
ATOM 710 N N . GLU A 1 91 ? -29.216 8.905 15.464 1.00 47.59 91 GLU A N 1
ATOM 711 C CA . GLU A 1 91 ? -29.930 9.619 14.404 1.00 47.59 91 GLU A CA 1
ATOM 712 C C . GLU A 1 91 ? -29.590 9.082 13.001 1.00 47.59 91 GLU A C 1
ATOM 714 O O . GLU A 1 91 ? -30.458 9.065 12.133 1.00 47.59 91 GLU A O 1
ATOM 719 N N . ASP A 1 92 ? -28.389 8.526 12.799 1.00 48.00 92 ASP A N 1
ATOM 720 C CA . ASP A 1 92 ? -27.845 8.203 11.467 1.00 48.00 92 ASP A CA 1
ATOM 721 C C . ASP A 1 92 ? -28.017 6.727 11.021 1.00 48.00 92 ASP A C 1
ATOM 723 O O . ASP A 1 92 ? -27.124 6.092 10.459 1.00 48.00 92 ASP A O 1
ATOM 727 N N . GLY A 1 93 ? -29.185 6.130 11.284 1.00 44.56 93 GLY A N 1
ATOM 728 C CA . GLY A 1 93 ? -29.505 4.723 10.968 1.00 44.56 93 GLY A CA 1
ATOM 729 C C . GLY A 1 93 ? -29.659 4.368 9.475 1.00 44.56 93 GLY A C 1
ATOM 730 O O . GLY A 1 93 ? -30.280 3.349 9.167 1.00 44.56 93 GLY A O 1
ATOM 731 N N . GLY A 1 94 ? -29.161 5.200 8.555 1.00 46.28 94 GLY A N 1
ATOM 732 C CA . GLY A 1 94 ? -29.373 5.088 7.108 1.00 46.28 94 GLY A CA 1
ATOM 733 C C . GLY A 1 94 ? -28.465 4.083 6.384 1.00 46.28 94 GLY A C 1
ATOM 734 O O . GLY A 1 94 ? -27.334 3.812 6.797 1.00 46.28 94 GLY A O 1
ATOM 735 N N . GLU A 1 95 ? -28.966 3.538 5.268 1.00 46.97 95 GLU A N 1
ATOM 736 C CA . GLU A 1 95 ? -28.159 2.803 4.284 1.00 46.97 95 GLU A CA 1
ATOM 737 C C . GLU A 1 95 ? -27.068 3.717 3.702 1.00 46.97 95 GLU A C 1
ATOM 739 O O . GLU A 1 95 ? -27.310 4.882 3.398 1.00 46.97 95 GLU A O 1
ATOM 744 N N . ILE A 1 96 ? -25.850 3.187 3.562 1.00 52.84 96 ILE A N 1
ATOM 745 C CA . ILE A 1 96 ? -24.694 3.936 3.058 1.00 52.84 96 ILE A CA 1
ATOM 746 C C . ILE A 1 96 ? -24.870 4.185 1.564 1.00 52.84 96 ILE A C 1
ATOM 748 O O . ILE A 1 96 ? -24.884 3.234 0.779 1.00 52.84 96 ILE A O 1
ATOM 752 N N . GLU A 1 97 ? -24.907 5.452 1.167 1.00 54.16 97 GLU A N 1
ATOM 753 C CA . GLU A 1 97 ? -24.684 5.829 -0.222 1.00 54.16 97 GLU A CA 1
ATOM 754 C C . GLU A 1 97 ? -23.193 5.641 -0.544 1.00 54.16 97 GLU A C 1
ATOM 756 O O . GLU A 1 97 ? -22.312 6.203 0.106 1.00 54.16 97 GLU A O 1
ATOM 761 N N . TRP A 1 98 ? -22.898 4.744 -1.486 1.00 61.16 98 TRP A N 1
ATOM 762 C CA . TRP A 1 98 ? -21.535 4.391 -1.875 1.00 61.16 98 TRP A CA 1
ATOM 763 C C . TRP A 1 98 ? -21.016 5.445 -2.857 1.00 61.16 98 TRP A C 1
ATOM 765 O O . TRP A 1 98 ? -21.135 5.263 -4.066 1.00 61.16 98 TRP A O 1
ATOM 775 N N . ASP A 1 99 ? -20.500 6.558 -2.331 1.00 71.56 99 ASP A N 1
ATOM 776 C CA . ASP A 1 99 ? -19.908 7.634 -3.131 1.00 71.56 99 ASP A CA 1
ATOM 777 C C . ASP A 1 99 ? -18.451 7.295 -3.515 1.00 71.56 99 ASP A C 1
ATOM 779 O O . ASP A 1 99 ? -17.584 7.226 -2.635 1.00 71.56 99 ASP A O 1
ATOM 783 N N . PRO A 1 100 ? -18.147 7.065 -4.808 1.00 71.38 100 PRO A N 1
ATOM 784 C CA . PRO A 1 100 ? 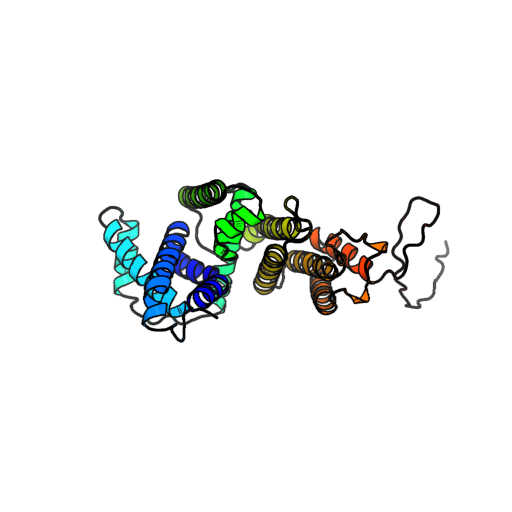-16.795 6.756 -5.263 1.00 71.38 100 PRO A CA 1
ATOM 785 C C . PRO A 1 100 ? -15.764 7.838 -4.926 1.00 71.38 100 PRO A C 1
ATOM 787 O O . PRO A 1 100 ? -14.628 7.485 -4.609 1.00 71.38 100 PRO A O 1
ATOM 790 N N . ASP A 1 101 ? -16.148 9.117 -4.968 1.00 75.62 101 ASP A N 1
ATOM 791 C CA . ASP A 1 101 ? -15.216 10.232 -4.762 1.00 75.62 101 ASP A CA 1
ATOM 792 C C . ASP A 1 101 ? -14.788 10.308 -3.289 1.00 75.62 101 ASP A C 1
ATOM 794 O O . ASP A 1 101 ? -13.600 10.411 -2.976 1.00 75.62 101 ASP A O 1
ATOM 798 N N . GLN A 1 102 ? -15.737 10.134 -2.364 1.00 79.69 102 GLN A N 1
ATOM 799 C CA . GLN A 1 102 ? -15.447 10.035 -0.932 1.00 79.69 102 GLN A CA 1
ATOM 800 C C . GLN A 1 102 ? -14.523 8.854 -0.601 1.00 79.69 102 GLN A C 1
ATOM 802 O O . GLN A 1 102 ? -13.613 8.983 0.218 1.00 79.69 102 GLN A O 1
ATOM 807 N N . ILE A 1 103 ? -14.726 7.702 -1.241 1.00 77.75 103 ILE A N 1
ATOM 808 C CA . ILE A 1 103 ? -13.886 6.514 -1.031 1.00 77.75 103 ILE A CA 1
ATOM 809 C C . ILE A 1 103 ? -12.454 6.764 -1.505 1.00 77.75 103 ILE A C 1
ATOM 811 O O . ILE A 1 103 ? -11.492 6.323 -0.869 1.00 77.75 103 ILE A O 1
ATOM 815 N N . ASP A 1 104 ? -12.306 7.445 -2.635 1.00 85.00 104 ASP A N 1
ATOM 816 C CA . ASP A 1 104 ? -11.008 7.803 -3.187 1.00 85.00 104 ASP A CA 1
ATOM 817 C C . ASP A 1 104 ? -10.254 8.752 -2.232 1.00 85.00 104 ASP A C 1
ATOM 819 O O . ASP A 1 104 ? -9.075 8.510 -1.937 1.00 85.00 104 ASP A O 1
ATOM 823 N N . ASP A 1 105 ? -10.945 9.724 -1.630 1.00 87.88 105 ASP A N 1
ATOM 824 C CA . ASP A 1 105 ? -10.399 10.586 -0.573 1.00 87.88 105 ASP A CA 1
ATOM 825 C C . ASP A 1 105 ? -10.004 9.804 0.692 1.00 87.88 105 ASP A C 1
ATOM 827 O O . ASP A 1 105 ? -8.930 10.021 1.258 1.00 87.88 105 ASP A O 1
ATOM 831 N N . GLU A 1 106 ? -10.814 8.844 1.134 1.00 89.44 106 GLU A N 1
ATOM 832 C CA . GLU A 1 106 ? -10.507 8.005 2.299 1.00 89.44 106 GLU A CA 1
ATOM 833 C C . GLU A 1 106 ? -9.262 7.136 2.077 1.00 89.44 106 GLU A C 1
ATOM 835 O O . GLU A 1 106 ? -8.402 7.022 2.959 1.00 89.44 106 GLU A O 1
ATOM 840 N N . VAL A 1 107 ? -9.124 6.545 0.886 1.00 90.12 107 VAL A N 1
ATOM 841 C CA . VAL A 1 107 ? -7.927 5.780 0.510 1.00 90.12 107 VAL A CA 1
ATOM 842 C C . VAL A 1 107 ? -6.710 6.702 0.430 1.00 90.12 107 VAL A C 1
ATOM 844 O O . VAL A 1 107 ? -5.625 6.324 0.886 1.00 90.12 107 VAL A O 1
ATOM 847 N N . LEU A 1 108 ? -6.871 7.915 -0.106 1.00 92.06 108 LEU A N 1
ATOM 848 C CA . LEU A 1 108 ? -5.799 8.904 -0.166 1.00 92.06 108 LEU A CA 1
ATOM 849 C C . LEU A 1 108 ? -5.338 9.311 1.241 1.00 92.06 108 LEU A C 1
ATOM 851 O O . LEU A 1 108 ? -4.139 9.259 1.534 1.00 92.06 108 LEU A O 1
ATOM 855 N N . ALA A 1 109 ? -6.274 9.643 2.133 1.00 92.00 109 ALA A N 1
ATOM 856 C CA . ALA A 1 109 ? -6.005 9.966 3.534 1.00 92.00 109 ALA A CA 1
ATOM 857 C C . ALA A 1 109 ? -5.231 8.833 4.223 1.00 92.00 109 ALA A C 1
ATOM 859 O O . ALA A 1 109 ? -4.204 9.061 4.869 1.00 92.00 109 ALA A O 1
ATOM 860 N N . LEU A 1 110 ? -5.655 7.587 4.002 1.00 92.69 110 LEU A N 1
ATOM 861 C CA . LEU A 1 110 ? -5.020 6.397 4.556 1.00 92.69 110 LEU A CA 1
ATOM 862 C C . LEU A 1 110 ? -3.563 6.226 4.102 1.00 92.69 110 LEU A C 1
ATOM 864 O O . LEU A 1 110 ? -2.702 5.876 4.917 1.00 92.69 110 LEU A O 1
ATOM 868 N N . MET A 1 111 ? -3.261 6.496 2.826 1.00 94.31 111 MET A N 1
ATOM 869 C CA . MET A 1 111 ? -1.888 6.477 2.307 1.00 94.31 111 MET A CA 1
ATOM 870 C C . MET A 1 111 ? -1.005 7.521 3.003 1.00 94.31 111 MET A C 1
ATOM 872 O O . MET A 1 111 ? 0.119 7.206 3.410 1.00 94.31 111 MET A O 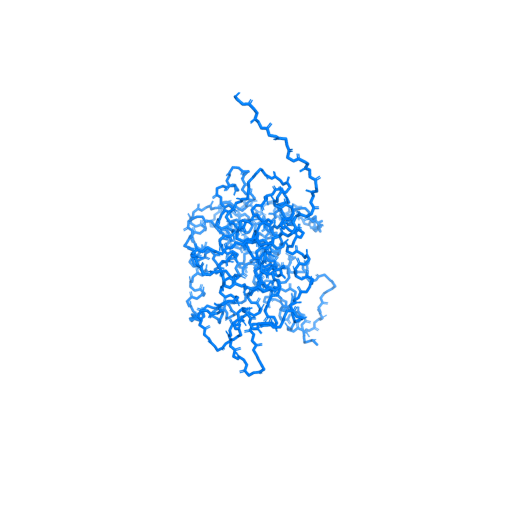1
ATOM 876 N N . PHE A 1 112 ? -1.510 8.746 3.180 1.00 94.00 112 PHE A N 1
ATOM 877 C CA . PHE A 1 112 ? -0.772 9.828 3.837 1.00 94.00 112 PHE A CA 1
ATOM 878 C C . PHE A 1 112 ? -0.551 9.571 5.330 1.00 94.00 112 PHE A C 1
ATOM 880 O O . PHE A 1 112 ? 0.563 9.766 5.821 1.00 94.00 112 PHE A O 1
ATOM 887 N N . ILE A 1 113 ? -1.565 9.082 6.045 1.00 92.94 113 ILE A N 1
ATOM 888 C CA . ILE A 1 113 ? -1.472 8.743 7.473 1.00 92.94 113 ILE A CA 1
ATOM 889 C C . ILE A 1 113 ? -0.507 7.578 7.689 1.00 92.94 113 ILE A C 1
ATOM 891 O O . ILE A 1 113 ? 0.360 7.639 8.563 1.00 92.94 113 ILE A O 1
ATOM 895 N N . SER A 1 114 ? -0.573 6.554 6.833 1.00 93.19 114 SER A N 1
ATOM 896 C CA . SER A 1 114 ? 0.372 5.431 6.870 1.00 93.19 114 SER A CA 1
ATOM 897 C C . SER A 1 114 ? 1.819 5.881 6.651 1.00 93.19 114 SER A C 1
ATOM 899 O O . SER A 1 114 ? 2.750 5.242 7.136 1.00 93.19 114 SER A O 1
ATOM 901 N N . CYS A 1 115 ? 2.017 7.003 5.957 1.00 93.81 115 CYS A N 1
ATOM 902 C CA . CYS A 1 115 ? 3.319 7.590 5.662 1.00 93.81 115 CYS A CA 1
ATOM 903 C C . CYS A 1 115 ? 3.647 8.831 6.511 1.00 93.81 115 CYS A C 1
ATOM 905 O O . CYS A 1 115 ? 4.549 9.588 6.146 1.00 93.81 115 CYS A O 1
ATOM 907 N N . HIS A 1 116 ? 2.957 9.042 7.638 1.00 92.31 116 HIS A N 1
ATOM 908 C CA . HIS A 1 116 ? 3.138 10.232 8.469 1.00 92.31 116 HIS A CA 1
ATOM 909 C C . HIS A 1 116 ? 4.590 10.366 8.980 1.00 92.31 116 HIS A C 1
ATOM 911 O O . HIS A 1 116 ? 5.194 9.370 9.402 1.00 92.31 116 HIS A O 1
ATOM 917 N N . PRO A 1 117 ? 5.174 11.583 9.005 1.00 90.50 117 PRO A N 1
ATOM 918 C CA . PRO A 1 117 ? 6.577 11.798 9.371 1.00 90.50 117 PRO A CA 1
ATOM 919 C C . PRO A 1 117 ? 6.948 11.348 10.791 1.00 90.50 117 PRO A C 1
ATOM 921 O O . PRO A 1 117 ? 8.102 11.001 11.028 1.00 90.50 117 PRO A O 1
ATOM 924 N N . VAL A 1 118 ? 5.976 11.286 11.708 1.00 93.00 118 VAL A N 1
ATOM 925 C CA . VAL A 1 118 ? 6.167 10.779 13.084 1.00 93.00 118 VAL A CA 1
ATOM 926 C C . VAL A 1 118 ? 6.592 9.302 13.133 1.00 93.00 118 VAL A C 1
ATOM 928 O O . VAL A 1 118 ? 7.138 8.836 14.128 1.00 93.00 118 VAL A O 1
ATOM 931 N N . LEU A 1 119 ? 6.336 8.546 12.063 1.00 94.56 119 LEU A N 1
ATOM 932 C CA . LEU A 1 119 ? 6.672 7.131 11.964 1.00 94.56 119 LEU A CA 1
ATOM 933 C C . LEU A 1 119 ? 8.085 6.934 11.409 1.00 94.56 119 LEU A C 1
ATOM 935 O O . LEU A 1 119 ? 8.515 7.678 10.527 1.00 94.56 119 LEU A O 1
ATOM 939 N N . SER A 1 120 ? 8.779 5.876 11.844 1.00 95.12 120 SER A N 1
ATOM 940 C CA . SER A 1 120 ? 10.022 5.441 11.189 1.00 95.12 120 SER A CA 1
ATOM 941 C C . SER A 1 120 ? 9.749 4.966 9.759 1.00 95.12 120 SER A C 1
ATOM 943 O O . SER A 1 120 ? 8.633 4.562 9.428 1.00 95.12 120 SER A O 1
ATOM 945 N N . ARG A 1 121 ? 10.773 4.955 8.902 1.00 92.69 121 ARG A N 1
ATOM 946 C CA . ARG A 1 121 ? 10.636 4.515 7.504 1.00 92.69 121 ARG A CA 1
ATOM 947 C C . ARG A 1 121 ? 10.090 3.088 7.394 1.00 92.69 121 ARG A C 1
ATOM 949 O O . ARG A 1 121 ? 9.197 2.829 6.594 1.00 92.69 121 ARG A O 1
ATOM 956 N N . GLU A 1 122 ? 10.576 2.176 8.229 1.00 93.19 122 GLU A N 1
ATOM 957 C CA . GLU A 1 122 ? 10.131 0.780 8.258 1.00 93.19 122 GLU A CA 1
ATOM 958 C C . GLU A 1 122 ? 8.684 0.667 8.739 1.00 93.19 122 GLU A C 1
ATOM 960 O O . GLU A 1 122 ? 7.937 -0.183 8.254 1.00 93.19 122 GLU A O 1
ATOM 965 N N . ALA A 1 123 ? 8.287 1.502 9.705 1.00 95.69 123 ALA A N 1
ATOM 966 C CA . ALA A 1 123 ? 6.915 1.555 10.192 1.00 95.69 123 ALA A CA 1
ATOM 967 C C . ALA A 1 123 ? 5.957 2.043 9.100 1.00 95.69 123 ALA A C 1
ATOM 969 O O . ALA A 1 123 ? 4.901 1.438 8.931 1.00 95.69 123 ALA A O 1
ATOM 970 N N . ARG A 1 124 ? 6.355 3.050 8.308 1.00 95.75 124 ARG A N 1
ATOM 971 C CA . ARG A 1 124 ? 5.563 3.544 7.169 1.00 95.75 124 ARG A CA 1
ATOM 972 C C . ARG A 1 124 ? 5.335 2.457 6.124 1.00 95.75 124 ARG A C 1
ATOM 974 O O . ARG A 1 124 ? 4.203 2.220 5.722 1.00 95.75 124 ARG A O 1
ATOM 981 N N . VAL A 1 125 ? 6.394 1.744 5.736 1.00 95.31 125 VAL A N 1
ATOM 982 C CA . VAL A 1 125 ? 6.306 0.642 4.762 1.00 95.31 125 VAL A CA 1
ATOM 983 C C . VAL A 1 125 ? 5.410 -0.487 5.275 1.00 95.31 125 VAL A C 1
ATOM 985 O O . VAL A 1 125 ? 4.518 -0.939 4.559 1.00 95.31 125 VAL A O 1
ATOM 988 N N . ALA A 1 126 ? 5.612 -0.924 6.523 1.00 95.38 126 ALA A N 1
ATOM 989 C CA . ALA A 1 126 ? 4.815 -1.999 7.109 1.00 95.38 126 ALA A CA 1
ATOM 990 C C . ALA A 1 126 ? 3.333 -1.615 7.236 1.00 95.38 126 ALA A C 1
ATOM 992 O O . ALA A 1 126 ? 2.466 -2.430 6.929 1.00 95.38 126 ALA A O 1
ATOM 993 N N . LEU A 1 127 ? 3.040 -0.380 7.656 1.00 95.00 127 LEU A N 1
ATOM 994 C CA . LEU A 1 127 ? 1.670 0.099 7.817 1.00 95.00 127 LEU A CA 1
ATOM 995 C C . LEU A 1 127 ? 0.975 0.292 6.461 1.00 95.00 127 LEU A C 1
ATOM 997 O O . LEU A 1 127 ? -0.147 -0.178 6.294 1.00 95.00 127 LEU A O 1
ATOM 1001 N N . MET A 1 128 ? 1.668 0.866 5.471 1.00 94.56 128 MET A N 1
ATOM 1002 C CA . MET A 1 128 ? 1.173 1.011 4.096 1.00 94.56 128 MET A CA 1
ATOM 1003 C C . MET A 1 128 ? 0.797 -0.348 3.489 1.00 94.56 128 MET A C 1
ATOM 1005 O O . MET A 1 128 ? -0.306 -0.512 2.974 1.00 94.56 128 MET A O 1
ATOM 1009 N N . LEU A 1 129 ? 1.672 -1.354 3.596 1.00 93.19 129 LEU A N 1
ATOM 1010 C CA . LEU A 1 129 ? 1.396 -2.703 3.088 1.00 93.19 129 LEU A CA 1
ATOM 1011 C C . LEU A 1 129 ? 0.267 -3.404 3.839 1.00 93.19 129 LEU A C 1
ATOM 1013 O O . LEU A 1 129 ? -0.542 -4.094 3.221 1.00 93.19 129 LEU A O 1
ATOM 1017 N N . ARG A 1 130 ? 0.207 -3.236 5.162 1.00 92.94 130 ARG A N 1
ATOM 1018 C CA . ARG A 1 130 ? -0.823 -3.873 5.982 1.00 92.94 130 ARG A CA 1
ATOM 1019 C C . ARG A 1 130 ? -2.206 -3.311 5.677 1.00 92.94 130 ARG A C 1
ATOM 1021 O O . ARG A 1 130 ? -3.157 -4.071 5.530 1.00 92.94 130 ARG A O 1
ATOM 1028 N N . VAL A 1 131 ? -2.311 -1.990 5.623 1.00 90.31 131 VAL A N 1
ATOM 1029 C CA . VAL A 1 131 ? -3.600 -1.302 5.706 1.00 90.31 131 VAL A CA 1
ATOM 1030 C C . VAL A 1 131 ? -4.108 -0.875 4.334 1.00 90.31 131 VAL A C 1
ATOM 1032 O O . VAL A 1 131 ? -5.272 -1.105 4.014 1.00 90.31 131 VAL A O 1
ATOM 1035 N N . VAL A 1 132 ? -3.224 -0.354 3.481 1.00 90.50 132 VAL A N 1
ATOM 1036 C CA . VAL A 1 132 ? -3.568 0.004 2.096 1.00 90.50 132 VAL A CA 1
ATOM 1037 C C . VAL A 1 132 ? -3.360 -1.184 1.155 1.00 90.50 132 VAL A C 1
ATOM 1039 O O . VAL A 1 132 ? -4.163 -1.426 0.253 1.00 90.50 132 VAL A O 1
ATOM 1042 N N . GLY A 1 133 ? -2.281 -1.942 1.374 1.00 85.00 133 GLY A N 1
ATOM 1043 C CA . GLY A 1 133 ? -1.938 -3.130 0.590 1.00 85.00 133 GLY A CA 1
ATOM 1044 C C . GLY A 1 133 ? -2.805 -4.359 0.888 1.00 85.00 133 GLY A C 1
ATOM 1045 O O . GLY A 1 133 ? -2.905 -5.252 0.052 1.00 85.00 133 GLY A O 1
ATOM 1046 N N . GLY A 1 134 ? -3.427 -4.418 2.069 1.00 86.44 134 GLY A N 1
ATOM 1047 C CA . GLY A 1 134 ? -4.234 -5.559 2.508 1.00 86.44 134 GLY A CA 1
ATOM 1048 C C . GLY A 1 134 ? -3.424 -6.822 2.830 1.00 86.44 134 GLY A C 1
ATOM 1049 O O . GLY A 1 134 ? -4.012 -7.891 2.994 1.00 86.44 134 GLY A O 1
ATOM 1050 N N . LEU A 1 135 ? -2.091 -6.727 2.931 1.00 89.94 135 LEU A N 1
ATOM 1051 C CA . LEU A 1 135 ? -1.228 -7.873 3.231 1.00 89.94 135 LEU A CA 1
ATOM 1052 C C . LEU A 1 135 ? -1.363 -8.306 4.695 1.00 89.94 135 LEU A C 1
ATOM 1054 O O . LEU A 1 135 ? -1.551 -7.503 5.614 1.00 89.94 135 LEU A O 1
ATOM 1058 N N . THR A 1 136 ? -1.203 -9.599 4.932 1.00 88.75 136 THR A N 1
ATOM 1059 C CA . THR A 1 136 ? -1.053 -10.178 6.267 1.00 88.75 136 THR A CA 1
ATOM 1060 C C . THR A 1 136 ? 0.333 -9.894 6.846 1.00 88.75 136 THR A C 1
ATOM 1062 O O . THR A 1 136 ? 1.308 -9.674 6.125 1.00 88.75 136 THR A O 1
ATOM 1065 N N . SER A 1 137 ? 0.448 -9.941 8.175 1.00 92.19 137 SER A N 1
ATOM 1066 C CA . SER A 1 137 ? 1.745 -9.801 8.848 1.00 92.19 137 SER A CA 1
ATOM 1067 C C . SER A 1 137 ? 2.745 -10.875 8.414 1.00 92.19 137 SER A C 1
ATOM 1069 O O . SER A 1 137 ? 3.932 -10.576 8.339 1.00 92.19 137 SER A O 1
ATOM 1071 N N . ASP A 1 138 ? 2.279 -12.085 8.091 1.00 90.06 138 ASP A N 1
ATOM 1072 C CA . ASP A 1 138 ? 3.123 -13.180 7.600 1.00 90.06 138 ASP A CA 1
ATOM 1073 C C . ASP A 1 138 ? 3.622 -12.939 6.174 1.00 90.06 138 ASP A C 1
ATOM 1075 O O . ASP A 1 138 ? 4.788 -13.195 5.878 1.00 90.06 138 ASP A O 1
ATOM 1079 N N . GLU A 1 139 ? 2.776 -12.413 5.285 1.00 89.00 139 GLU A N 1
ATOM 1080 C CA . GLU A 1 139 ? 3.208 -12.010 3.942 1.00 89.00 139 GLU A CA 1
ATOM 1081 C C . GLU A 1 139 ? 4.243 -10.887 4.011 1.00 89.00 139 GLU A C 1
ATOM 1083 O O . GLU A 1 139 ? 5.269 -10.965 3.341 1.00 89.00 139 GLU A O 1
ATOM 1088 N N . ILE A 1 140 ? 4.032 -9.883 4.869 1.00 91.50 140 ILE A N 1
ATOM 1089 C CA . ILE A 1 140 ? 5.002 -8.798 5.074 1.00 91.50 140 ILE A CA 1
ATOM 1090 C C . ILE A 1 140 ? 6.299 -9.350 5.688 1.00 91.50 140 ILE A C 1
ATOM 1092 O O . ILE A 1 140 ? 7.392 -9.000 5.254 1.00 91.50 140 ILE A O 1
ATOM 1096 N N . ALA A 1 141 ? 6.208 -10.240 6.675 1.00 91.56 141 ALA A N 1
ATOM 1097 C CA . ALA A 1 141 ? 7.367 -10.874 7.300 1.00 91.56 141 ALA A CA 1
ATOM 1098 C C . ALA A 1 141 ? 8.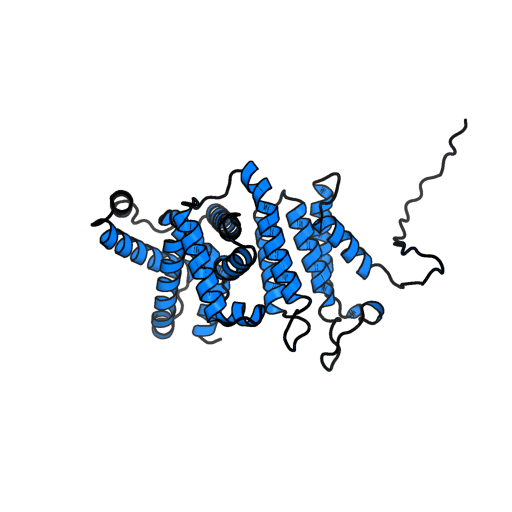211 -11.645 6.280 1.00 91.56 141 ALA A C 1
ATOM 1100 O O . ALA A 1 141 ? 9.425 -11.457 6.209 1.00 91.56 141 ALA A O 1
ATOM 1101 N N . ARG A 1 142 ? 7.554 -12.433 5.424 1.00 87.56 142 ARG A N 1
ATOM 1102 C CA . ARG A 1 142 ? 8.181 -13.158 4.314 1.00 87.56 142 ARG A CA 1
ATOM 1103 C C . ARG A 1 142 ? 8.768 -12.214 3.261 1.00 87.56 142 ARG A C 1
ATOM 1105 O O . ARG A 1 142 ? 9.850 -12.467 2.741 1.00 87.56 142 ARG A O 1
ATOM 1112 N N . ALA A 1 143 ? 8.093 -11.108 2.967 1.00 85.62 143 ALA A N 1
ATOM 1113 C CA . ALA A 1 143 ? 8.552 -10.106 2.008 1.00 85.62 143 ALA A CA 1
ATOM 1114 C C . ALA A 1 143 ? 9.820 -9.363 2.461 1.00 85.62 143 ALA A C 1
ATOM 1116 O O . ALA A 1 143 ? 10.604 -8.944 1.618 1.00 85.62 143 ALA A O 1
ATOM 1117 N N . PHE A 1 144 ? 10.048 -9.225 3.769 1.00 86.69 144 PHE A N 1
ATOM 1118 C CA . PHE A 1 144 ? 11.215 -8.520 4.318 1.00 86.69 144 PHE A CA 1
ATOM 1119 C C . PHE A 1 144 ? 12.189 -9.430 5.082 1.00 86.69 144 PHE A C 1
ATOM 1121 O O . PHE A 1 144 ? 13.126 -8.928 5.694 1.00 86.69 144 PHE A O 1
ATOM 1128 N N . LEU A 1 145 ? 11.956 -10.748 5.073 1.00 88.38 145 LEU A N 1
ATOM 1129 C CA . LEU A 1 145 ? 12.688 -11.756 5.853 1.00 88.38 145 LEU A CA 1
ATOM 1130 C C . LEU A 1 145 ? 12.952 -11.352 7.308 1.00 88.38 145 LEU A C 1
ATOM 1132 O O . LEU A 1 145 ? 14.050 -11.500 7.844 1.00 88.38 145 LEU A O 1
ATOM 1136 N N . VAL A 1 146 ? 11.910 -10.856 7.963 1.00 92.25 146 VAL A N 1
ATOM 1137 C CA . VAL A 1 146 ? 11.918 -10.570 9.398 1.00 92.25 146 VAL A CA 1
ATOM 1138 C C . VAL A 1 146 ? 10.904 -11.471 10.099 1.00 92.25 146 VAL A C 1
ATOM 1140 O O . VAL A 1 146 ? 9.935 -11.889 9.469 1.00 92.25 146 VAL A O 1
ATOM 1143 N N . PRO A 1 147 ? 11.062 -11.766 11.399 1.00 95.81 147 PRO A N 1
ATOM 1144 C CA . PRO A 1 147 ? 10.063 -12.538 12.131 1.00 95.81 147 PRO A CA 1
ATOM 1145 C C . PRO A 1 147 ? 8.675 -11.879 12.093 1.00 95.81 147 PRO A C 1
ATOM 1147 O O . PRO A 1 147 ? 8.561 -10.658 12.246 1.00 95.81 147 PRO A O 1
ATOM 1150 N N . THR A 1 148 ? 7.606 -12.678 11.990 1.00 96.56 148 THR A N 1
ATOM 1151 C CA . THR A 1 148 ? 6.213 -12.184 12.043 1.00 96.56 148 THR A CA 1
ATOM 1152 C C . THR A 1 148 ? 5.963 -11.317 13.276 1.00 96.56 148 THR A C 1
ATOM 1154 O O . THR A 1 148 ? 5.385 -10.234 13.165 1.00 96.56 148 THR A O 1
ATOM 1157 N N . ALA A 1 149 ? 6.480 -11.725 14.438 1.00 96.94 149 ALA A N 1
ATOM 1158 C CA . ALA A 1 149 ? 6.371 -10.956 15.677 1.00 96.94 149 ALA A CA 1
ATOM 1159 C C . ALA A 1 149 ? 6.996 -9.550 15.563 1.00 96.94 149 ALA A C 1
ATOM 1161 O O . ALA A 1 149 ? 6.474 -8.585 16.122 1.00 96.94 149 ALA A O 1
ATOM 1162 N N . THR A 1 150 ? 8.083 -9.397 14.798 1.00 96.56 150 THR A N 1
ATOM 1163 C CA . THR A 1 150 ? 8.721 -8.097 14.547 1.00 96.56 150 THR A CA 1
ATOM 1164 C C . THR A 1 150 ? 7.820 -7.189 13.717 1.00 96.56 150 THR A C 1
ATOM 1166 O O . THR A 1 150 ? 7.689 -6.007 14.039 1.00 96.56 150 THR A O 1
ATOM 1169 N N . VAL A 1 151 ? 7.174 -7.730 12.679 1.00 96.75 151 VAL A N 1
ATOM 1170 C CA . VAL A 1 151 ? 6.214 -6.988 11.847 1.00 96.75 151 VAL A CA 1
ATOM 1171 C C . VAL A 1 151 ? 4.997 -6.572 12.665 1.00 96.75 151 VAL A C 1
ATOM 1173 O O . VAL A 1 151 ? 4.640 -5.395 12.665 1.00 96.75 151 VAL A O 1
ATOM 1176 N N . GLN A 1 152 ? 4.408 -7.502 13.420 1.00 95.38 152 GLN A N 1
ATOM 1177 C CA . GLN A 1 152 ? 3.264 -7.228 14.292 1.00 95.38 152 GLN A CA 1
ATOM 1178 C C . GLN A 1 152 ? 3.593 -6.132 15.310 1.00 95.38 152 GLN A C 1
ATOM 1180 O O . GLN A 1 152 ? 2.887 -5.130 15.389 1.00 95.38 152 GLN A O 1
ATOM 1185 N N . ALA A 1 153 ? 4.714 -6.257 16.029 1.00 96.69 153 ALA A N 1
ATOM 1186 C CA . ALA A 1 153 ? 5.142 -5.247 16.993 1.00 96.69 153 ALA A CA 1
ATOM 1187 C C . ALA A 1 153 ? 5.382 -3.880 16.334 1.00 96.69 153 ALA A C 1
ATOM 1189 O O . ALA A 1 153 ? 5.067 -2.844 16.920 1.00 96.69 153 ALA A O 1
ATOM 1190 N N . ARG A 1 154 ? 5.928 -3.860 15.112 1.00 96.62 154 ARG A N 1
ATOM 1191 C CA . ARG A 1 154 ? 6.144 -2.632 14.340 1.00 96.62 154 ARG A CA 1
ATOM 1192 C C . ARG A 1 154 ? 4.822 -1.957 13.973 1.00 96.62 154 ARG A C 1
ATOM 1194 O O . ARG A 1 154 ? 4.698 -0.761 14.211 1.00 96.62 154 ARG A O 1
ATOM 1201 N N . ILE A 1 155 ? 3.845 -2.710 13.467 1.00 94.69 155 ILE A N 1
ATOM 1202 C CA . ILE A 1 155 ? 2.509 -2.197 13.120 1.00 94.69 155 ILE A CA 1
ATOM 1203 C C . ILE A 1 155 ? 1.797 -1.674 14.372 1.00 94.69 155 ILE A C 1
ATOM 1205 O O . ILE A 1 155 ? 1.323 -0.541 14.378 1.00 94.69 155 ILE A O 1
ATOM 1209 N N . THR A 1 156 ? 1.782 -2.449 15.460 1.00 93.62 156 THR A N 1
ATOM 1210 C CA . THR A 1 156 ? 1.138 -2.042 16.718 1.00 93.62 156 THR A CA 1
ATOM 1211 C C . THR A 1 156 ? 1.758 -0.768 17.286 1.00 93.62 156 THR A C 1
ATOM 1213 O O . THR A 1 156 ? 1.035 0.134 17.707 1.00 93.62 156 THR A O 1
ATOM 1216 N N . ARG A 1 157 ? 3.094 -0.648 17.278 1.00 95.25 157 ARG A N 1
ATOM 1217 C CA . ARG A 1 157 ? 3.767 0.588 17.706 1.00 95.25 157 ARG A CA 1
ATOM 1218 C C . ARG A 1 157 ? 3.430 1.762 16.795 1.00 95.25 157 ARG A C 1
ATOM 1220 O O . ARG A 1 157 ? 3.128 2.825 17.315 1.00 95.25 157 ARG A O 1
ATOM 1227 N N . ALA A 1 158 ? 3.424 1.565 15.477 1.00 94.62 158 ALA A N 1
ATOM 1228 C CA . ALA A 1 158 ? 3.080 2.618 14.525 1.00 94.62 158 ALA A CA 1
ATOM 1229 C C . ALA A 1 158 ? 1.676 3.187 14.786 1.00 94.62 158 ALA A C 1
ATOM 1231 O O . ALA A 1 158 ? 1.524 4.399 14.913 1.00 94.62 158 ALA A O 1
ATOM 1232 N N . LYS A 1 159 ? 0.672 2.317 14.964 1.00 91.50 159 LYS A N 1
ATOM 1233 C CA . LYS A 1 159 ? -0.699 2.727 15.312 1.00 91.50 159 LYS A CA 1
ATOM 1234 C C . LYS A 1 159 ? -0.748 3.513 16.625 1.00 91.50 159 LYS A C 1
ATOM 1236 O O . LYS A 1 159 ? -1.348 4.581 16.672 1.00 91.50 159 LYS A O 1
ATOM 1241 N N . LYS A 1 160 ? -0.063 3.030 17.671 1.00 91.31 160 LYS A N 1
ATOM 1242 C CA . LYS A 1 160 ? 0.029 3.741 18.959 1.00 91.31 160 LYS A CA 1
ATOM 1243 C C . LYS A 1 160 ? 0.680 5.116 18.814 1.00 91.31 160 LYS A C 1
ATOM 1245 O O . LYS A 1 160 ? 0.205 6.066 19.421 1.00 91.31 160 LYS A O 1
ATOM 1250 N N . THR A 1 161 ? 1.737 5.235 18.012 1.00 93.62 161 THR A N 1
ATOM 1251 C CA . THR A 1 161 ? 2.407 6.515 17.754 1.00 93.62 161 THR A CA 1
ATOM 1252 C C . THR A 1 161 ? 1.491 7.496 17.023 1.00 93.62 161 THR A C 1
ATOM 1254 O O . THR A 1 161 ? 1.449 8.660 17.406 1.00 93.62 161 THR A O 1
ATOM 1257 N N . LEU A 1 162 ? 0.730 7.043 16.019 1.00 91.19 162 LEU A N 1
ATOM 1258 C CA . LEU A 1 162 ? -0.253 7.888 15.327 1.00 91.19 162 LEU A CA 1
ATOM 1259 C C . LEU A 1 162 ? -1.361 8.366 16.273 1.00 91.19 162 LEU A C 1
ATOM 1261 O O . LEU A 1 162 ? -1.657 9.558 16.300 1.00 91.19 162 LEU A O 1
ATOM 1265 N N . GLY A 1 163 ? -1.919 7.456 17.079 1.00 86.50 163 GLY A N 1
ATOM 1266 C CA . GLY A 1 163 ? -2.954 7.790 18.060 1.00 86.50 163 GLY A CA 1
ATOM 1267 C C . GLY A 1 163 ? -2.459 8.761 19.135 1.00 86.50 163 GLY A C 1
ATOM 1268 O O . GLY A 1 163 ? -3.123 9.751 19.420 1.00 86.50 163 GLY A O 1
ATOM 1269 N N . ALA A 1 164 ? -1.257 8.541 19.679 1.00 88.12 164 ALA A N 1
ATOM 1270 C CA . ALA A 1 164 ? -0.653 9.432 20.674 1.00 88.12 164 ALA A CA 1
ATOM 1271 C C . ALA A 1 164 ? -0.322 10.826 20.115 1.00 88.12 164 ALA A C 1
ATOM 1273 O O . ALA A 1 164 ? -0.348 11.804 20.855 1.00 88.12 164 ALA A O 1
ATOM 1274 N N . ALA A 1 165 ? -0.016 10.919 18.820 1.00 87.94 165 ALA A N 1
ATOM 1275 C CA . ALA A 1 165 ? 0.212 12.186 18.134 1.00 87.94 165 ALA A CA 1
ATOM 1276 C C . ALA A 1 165 ? -1.091 12.897 17.719 1.00 87.94 165 ALA A C 1
ATOM 1278 O O . ALA A 1 165 ? -1.019 14.018 17.223 1.00 87.94 165 ALA A O 1
ATOM 1279 N N . GLY A 1 166 ? -2.259 12.265 17.896 1.00 83.81 166 GLY A N 1
ATOM 1280 C CA . GLY A 1 166 ? -3.553 12.849 17.542 1.00 83.81 166 GLY A CA 1
ATOM 1281 C C . GLY A 1 166 ? -3.692 13.172 16.053 1.00 83.81 166 GLY A C 1
ATOM 1282 O O . GLY A 1 166 ? -4.329 14.162 15.710 1.00 83.81 166 GLY A O 1
ATOM 1283 N N . VAL A 1 167 ? -3.065 12.380 15.173 1.00 84.19 167 VAL A N 1
ATOM 1284 C CA . VAL A 1 167 ? -3.096 12.634 13.723 1.00 84.19 167 VAL A CA 1
ATOM 1285 C C . VAL A 1 167 ? -4.543 12.514 13.220 1.00 84.19 167 VAL A C 1
ATOM 1287 O O . VAL A 1 167 ? -5.120 11.431 13.354 1.00 84.19 167 VAL A O 1
ATOM 1290 N N . PRO A 1 168 ? -5.135 13.579 12.646 1.00 81.88 168 PRO A N 1
ATOM 1291 C CA . PRO A 1 168 ? -6.508 13.533 12.160 1.00 81.88 168 PRO A CA 1
ATOM 1292 C C . PRO A 1 168 ? -6.636 12.591 10.958 1.00 81.88 168 PRO A C 1
ATOM 1294 O O . PRO A 1 168 ? -5.723 12.478 10.134 1.00 81.88 168 PRO A O 1
ATOM 1297 N N . PHE A 1 169 ? -7.781 11.907 10.862 1.00 84.31 169 PHE A N 1
ATOM 1298 C CA . PHE A 1 169 ? -8.123 11.113 9.685 1.00 84.31 169 PHE A CA 1
ATOM 1299 C C . PHE A 1 169 ? -8.762 12.001 8.615 1.00 84.31 169 PHE A C 1
ATOM 1301 O O . PHE A 1 169 ? -9.981 12.114 8.525 1.00 84.31 169 PHE A O 1
ATOM 1308 N N . GLU A 1 170 ? -7.922 12.653 7.818 1.00 83.38 170 GLU A N 1
ATOM 1309 C CA . GLU A 1 170 ? -8.348 13.498 6.704 1.00 83.38 170 GLU A CA 1
ATOM 1310 C C . GLU A 1 170 ? -7.305 13.498 5.584 1.00 83.38 170 GLU A C 1
ATOM 1312 O O . GLU A 1 170 ? -6.124 13.198 5.802 1.00 83.38 170 GLU A O 1
ATOM 1317 N N . VAL A 1 171 ? -7.739 13.828 4.366 1.00 82.94 171 VAL A N 1
ATOM 1318 C CA . VAL A 1 171 ? -6.799 14.126 3.284 1.00 82.94 171 VAL A CA 1
ATOM 1319 C C . VAL A 1 171 ? -6.055 15.403 3.679 1.00 82.94 171 VAL A C 1
ATOM 1321 O O . VAL A 1 171 ? -6.711 16.417 3.916 1.00 82.94 171 VAL A O 1
ATOM 1324 N N . PRO A 1 172 ? -4.708 15.399 3.736 1.00 83.88 172 PRO A N 1
ATOM 1325 C CA . PRO A 1 172 ? -3.976 16.596 4.119 1.00 83.88 172 PRO A CA 1
ATOM 1326 C C . PRO A 1 172 ? -4.288 17.767 3.184 1.00 83.88 172 PRO A C 1
ATOM 1328 O O . PRO A 1 172 ? -4.610 17.579 1.999 1.00 83.88 172 PRO A O 1
ATOM 1331 N N . SER A 1 173 ? -4.124 18.982 3.704 1.00 85.81 173 SER A N 1
ATOM 1332 C CA . SER A 1 173 ? -4.200 20.198 2.893 1.00 85.81 173 SER A CA 1
ATOM 1333 C C . SER A 1 173 ? -3.202 20.140 1.720 1.00 85.81 173 SER A C 1
ATOM 1335 O O . SER A 1 173 ? -2.193 19.433 1.806 1.00 85.81 173 SER A O 1
ATOM 1337 N N . PRO A 1 174 ? -3.426 20.869 0.610 1.00 83.06 174 PRO A N 1
ATOM 1338 C CA . PRO A 1 174 ? -2.513 20.850 -0.538 1.00 83.06 174 PRO A CA 1
ATOM 1339 C C . PRO A 1 174 ? -1.036 21.095 -0.175 1.00 83.06 174 PRO A C 1
ATOM 1341 O O . PRO A 1 174 ? -0.154 20.410 -0.693 1.00 83.06 174 PRO A O 1
ATOM 1344 N N . GLU A 1 175 ? -0.768 22.008 0.762 1.00 81.94 175 GLU A N 1
ATOM 1345 C CA . GLU A 1 175 ? 0.586 22.318 1.243 1.00 81.94 175 GLU A CA 1
ATOM 1346 C C . GLU A 1 175 ? 1.216 21.137 1.997 1.00 81.94 175 GLU A C 1
ATOM 1348 O O . GLU A 1 175 ? 2.361 20.749 1.746 1.00 81.94 175 GLU A O 1
ATOM 1353 N N . GLU A 1 176 ? 0.453 20.499 2.884 1.00 84.69 176 GLU A N 1
ATOM 1354 C CA . GLU A 1 176 ? 0.918 19.324 3.616 1.00 84.69 176 GLU A CA 1
ATOM 1355 C C . GLU A 1 176 ? 1.074 18.101 2.714 1.00 84.69 176 GLU A C 1
ATOM 1357 O O . GLU A 1 176 ? 1.986 17.297 2.930 1.00 84.69 176 GLU A O 1
ATOM 1362 N N . ARG A 1 177 ? 0.223 17.956 1.688 1.00 86.75 177 ARG A N 1
ATOM 1363 C CA . ARG A 1 177 ? 0.381 16.906 0.676 1.00 86.75 177 ARG A CA 1
ATOM 1364 C C . ARG A 1 177 ? 1.718 17.051 -0.021 1.00 86.75 177 ARG A C 1
ATOM 1366 O O . ARG A 1 177 ? 2.450 16.069 -0.068 1.00 86.75 177 ARG A O 1
ATOM 1373 N N . ALA A 1 178 ? 2.085 18.251 -0.469 1.00 80.50 178 ALA A N 1
ATOM 1374 C CA . ALA A 1 178 ? 3.381 18.486 -1.103 1.00 80.50 178 ALA A CA 1
ATOM 1375 C C . ALA A 1 178 ? 4.555 18.099 -0.181 1.00 80.50 178 ALA A C 1
ATOM 1377 O O . ALA A 1 178 ? 5.491 17.423 -0.611 1.00 80.50 178 ALA A O 1
ATOM 1378 N N . ALA A 1 179 ? 4.474 18.435 1.112 1.00 83.56 179 ALA A N 1
ATOM 1379 C CA . ALA A 1 179 ? 5.504 18.083 2.093 1.00 83.56 179 ALA A CA 1
ATOM 1380 C C . ALA A 1 179 ? 5.592 16.569 2.381 1.00 83.56 179 ALA A C 1
ATOM 1382 O O . ALA A 1 179 ? 6.672 16.043 2.661 1.00 83.56 179 ALA A O 1
ATOM 1383 N N . ARG A 1 180 ? 4.463 15.850 2.332 1.00 89.00 180 ARG A N 1
ATOM 1384 C CA . ARG A 1 180 ? 4.368 14.432 2.728 1.00 89.00 180 ARG A CA 1
ATOM 1385 C C . ARG A 1 180 ? 4.414 13.458 1.547 1.00 89.00 180 ARG A C 1
ATOM 1387 O O . ARG A 1 180 ? 4.766 12.293 1.749 1.00 89.00 180 ARG A O 1
ATOM 1394 N N . LEU A 1 181 ? 4.124 13.908 0.324 1.00 93.12 181 LEU A N 1
ATOM 1395 C CA . LEU A 1 181 ? 4.038 13.071 -0.881 1.00 93.12 181 LEU A CA 1
ATOM 1396 C C . LEU A 1 181 ? 5.342 12.311 -1.135 1.00 93.12 181 LEU A C 1
ATOM 1398 O O . LEU A 1 181 ? 5.316 11.116 -1.427 1.00 93.12 181 LEU A O 1
ATOM 1402 N N . GLY A 1 182 ? 6.490 12.957 -0.917 1.00 93.38 182 GLY A N 1
ATOM 1403 C CA . GLY A 1 182 ? 7.797 12.306 -1.027 1.00 93.38 182 GLY A CA 1
ATOM 1404 C C . GLY A 1 182 ? 7.930 11.058 -0.143 1.00 93.38 182 GLY A C 1
ATOM 1405 O O . GLY A 1 182 ? 8.547 10.076 -0.557 1.00 93.38 182 GLY A O 1
ATOM 1406 N N . SER A 1 183 ? 7.300 11.043 1.038 1.00 93.19 183 SER A N 1
ATOM 1407 C CA . SER A 1 183 ? 7.297 9.872 1.921 1.00 93.19 183 SER A CA 1
ATOM 1408 C C . SER A 1 183 ? 6.431 8.734 1.379 1.00 93.19 183 SER A C 1
ATOM 1410 O O . SER A 1 183 ? 6.831 7.576 1.488 1.00 93.19 183 SER A O 1
ATOM 1412 N N . VAL A 1 184 ? 5.276 9.045 0.781 1.00 96.31 184 VAL A N 1
ATOM 1413 C CA . VAL A 1 184 ? 4.398 8.045 0.145 1.00 96.31 184 VAL A CA 1
ATOM 1414 C C . VAL A 1 184 ? 5.107 7.420 -1.055 1.00 96.31 184 VAL A C 1
ATOM 1416 O O . VAL A 1 184 ? 5.222 6.197 -1.149 1.00 96.31 184 VAL A O 1
ATOM 1419 N N . LEU A 1 185 ? 5.668 8.259 -1.931 1.00 96.88 185 LEU A N 1
ATOM 1420 C CA . LEU A 1 185 ? 6.423 7.815 -3.099 1.00 96.88 185 LEU A CA 1
ATOM 1421 C C . LEU A 1 185 ? 7.633 6.963 -2.699 1.00 96.88 185 LEU A C 1
ATOM 1423 O O . LEU A 1 185 ? 7.868 5.909 -3.287 1.00 96.88 185 LEU A O 1
ATOM 1427 N N . ASN A 1 186 ? 8.379 7.374 -1.665 1.00 95.94 186 ASN A N 1
ATOM 1428 C CA . ASN A 1 186 ? 9.505 6.591 -1.162 1.00 95.94 186 ASN A CA 1
ATOM 1429 C C . ASN A 1 186 ? 9.068 5.233 -0.607 1.00 95.94 186 ASN A C 1
ATOM 1431 O O . ASN A 1 186 ? 9.731 4.239 -0.889 1.00 95.94 186 ASN A O 1
ATOM 1435 N N . ALA A 1 187 ? 7.972 5.170 0.153 1.00 96.12 187 ALA A N 1
ATOM 1436 C CA . ALA A 1 187 ? 7.464 3.906 0.676 1.00 96.12 187 ALA A CA 1
ATOM 1437 C C . ALA A 1 187 ? 7.109 2.942 -0.467 1.00 96.12 187 ALA A C 1
ATOM 1439 O O . ALA A 1 187 ? 7.578 1.805 -0.470 1.00 96.12 187 ALA A O 1
ATOM 1440 N N . ILE A 1 188 ? 6.374 3.414 -1.481 1.00 97.25 188 ILE A N 1
ATOM 1441 C CA . ILE A 1 188 ? 6.033 2.623 -2.674 1.00 97.25 188 ILE A CA 1
ATOM 1442 C C . ILE A 1 188 ? 7.301 2.171 -3.417 1.00 97.25 188 ILE A C 1
ATOM 1444 O O . ILE A 1 188 ? 7.427 0.998 -3.772 1.00 97.25 188 ILE A O 1
ATOM 1448 N N . TYR A 1 189 ? 8.269 3.069 -3.611 1.00 96.69 189 TYR A N 1
ATOM 1449 C CA . TYR A 1 189 ? 9.536 2.749 -4.268 1.00 96.69 189 TYR A CA 1
ATOM 1450 C C . TYR A 1 189 ? 10.353 1.696 -3.505 1.00 96.69 189 TYR A C 1
ATOM 1452 O O . TYR A 1 189 ? 10.920 0.793 -4.119 1.00 96.69 189 TYR A O 1
ATOM 1460 N N . VAL A 1 190 ? 10.402 1.769 -2.171 1.00 94.38 190 VAL A N 1
ATOM 1461 C CA . VAL A 1 190 ? 11.088 0.775 -1.328 1.00 94.38 190 VAL A CA 1
ATOM 1462 C C . VAL A 1 190 ? 10.434 -0.591 -1.458 1.00 94.38 190 VAL A C 1
ATOM 1464 O O . VAL A 1 190 ? 11.140 -1.572 -1.678 1.00 94.38 190 VAL A O 1
ATOM 1467 N N . ILE A 1 191 ? 9.102 -0.648 -1.385 1.00 93.94 191 ILE A N 1
ATOM 1468 C CA . ILE A 1 191 ? 8.341 -1.891 -1.572 1.00 93.94 191 ILE A CA 1
ATOM 1469 C C . ILE A 1 191 ? 8.674 -2.501 -2.937 1.00 93.94 191 ILE A C 1
ATOM 1471 O O . ILE A 1 191 ? 8.990 -3.685 -3.032 1.00 93.94 191 ILE A O 1
ATOM 1475 N N . PHE A 1 192 ? 8.665 -1.688 -3.997 1.00 95.31 192 PHE A N 1
ATOM 1476 C CA . PHE A 1 192 ? 9.002 -2.168 -5.332 1.00 95.31 192 PHE A CA 1
ATOM 1477 C C . PHE A 1 192 ? 10.455 -2.626 -5.444 1.00 95.31 192 PHE A C 1
ATOM 1479 O O . PHE A 1 192 ? 10.727 -3.642 -6.075 1.00 95.31 192 PHE A O 1
ATOM 1486 N N . THR A 1 193 ? 11.395 -1.887 -4.854 1.00 92.50 193 THR A N 1
ATOM 1487 C CA . THR A 1 193 ? 12.823 -2.223 -4.900 1.00 92.50 193 THR A CA 1
ATOM 1488 C C . THR A 1 193 ? 13.056 -3.593 -4.276 1.00 92.50 193 THR A C 1
ATOM 1490 O O . THR A 1 193 ? 13.661 -4.445 -4.924 1.00 92.50 193 THR A O 1
ATOM 1493 N N . GLU A 1 194 ? 12.473 -3.832 -3.099 1.00 91.19 194 GLU A N 1
ATOM 1494 C CA . GLU A 1 194 ? 12.512 -5.127 -2.417 1.00 91.19 194 GLU A CA 1
ATOM 1495 C C . GLU A 1 194 ? 11.861 -6.249 -3.242 1.00 91.19 194 GLU A C 1
ATOM 1497 O O . GLU A 1 194 ? 12.323 -7.389 -3.236 1.00 91.19 194 GLU A O 1
ATOM 1502 N N . GLY A 1 195 ? 10.804 -5.931 -3.996 1.00 89.75 195 GLY A N 1
ATOM 1503 C CA . GLY A 1 195 ? 10.158 -6.887 -4.893 1.00 89.75 195 GLY A CA 1
ATOM 1504 C C . GLY A 1 195 ? 10.973 -7.192 -6.154 1.00 89.75 195 GLY A C 1
ATOM 1505 O O . GLY A 1 195 ? 11.022 -8.323 -6.627 1.00 89.75 195 GLY A O 1
ATOM 1506 N N . SER A 1 196 ? 11.622 -6.174 -6.714 1.00 85.31 196 SER A N 1
ATOM 1507 C CA . SER A 1 196 ? 12.292 -6.234 -8.016 1.00 85.31 196 SER A CA 1
ATOM 1508 C C . SER A 1 196 ? 13.713 -6.789 -7.960 1.00 85.31 196 SER A C 1
ATOM 1510 O O . SER A 1 196 ? 14.217 -7.259 -8.978 1.00 85.31 196 SER A O 1
ATOM 1512 N N . SER A 1 197 ? 14.371 -6.691 -6.812 1.00 81.12 197 SER A N 1
ATOM 1513 C CA . SER A 1 197 ? 15.713 -7.205 -6.566 1.00 81.12 197 SER A CA 1
ATOM 1514 C C . SER A 1 197 ? 15.725 -7.669 -5.121 1.00 81.12 197 SER A C 1
ATOM 1516 O O . SER A 1 197 ? 16.148 -6.917 -4.244 1.00 81.12 197 SER A O 1
ATOM 1518 N N . ALA A 1 198 ? 15.173 -8.861 -4.885 1.00 74.25 198 ALA A N 1
ATOM 1519 C CA . ALA A 1 198 ? 15.021 -9.394 -3.541 1.00 74.25 198 ALA A CA 1
ATOM 1520 C C . ALA A 1 198 ? 16.373 -9.335 -2.826 1.00 74.25 198 ALA A C 1
ATOM 1522 O O . ALA A 1 198 ? 17.342 -9.966 -3.246 1.00 74.25 198 ALA A O 1
ATOM 1523 N N . SER A 1 199 ? 16.450 -8.536 -1.760 1.00 61.19 199 SER A N 1
ATOM 1524 C CA . SER A 1 199 ? 17.690 -8.355 -0.995 1.00 61.19 199 SER A CA 1
ATOM 1525 C C . SER A 1 199 ? 18.086 -9.621 -0.233 1.00 61.19 199 SER A C 1
ATOM 1527 O O . SER A 1 199 ? 19.165 -9.701 0.352 1.00 61.19 199 SER A O 1
ATOM 1529 N N . SER A 1 200 ? 17.177 -10.595 -0.199 1.00 57.53 200 SER A N 1
ATOM 1530 C CA . SER A 1 200 ? 17.237 -11.765 0.645 1.00 57.53 200 SER A CA 1
ATOM 1531 C C . SER A 1 200 ? 16.215 -12.816 0.179 1.00 57.53 200 SER A C 1
ATOM 1533 O O . SER A 1 200 ? 15.117 -12.468 -0.256 1.00 57.53 200 SER A O 1
ATOM 1535 N N . GLY A 1 201 ? 16.555 -14.103 0.299 1.00 60.75 201 GLY A N 1
ATOM 1536 C CA . GLY A 1 201 ? 15.713 -15.226 -0.143 1.00 60.75 201 GLY A CA 1
ATOM 1537 C C . GLY A 1 201 ? 16.284 -15.941 -1.370 1.00 60.75 201 GLY A C 1
ATOM 1538 O O . GLY A 1 201 ? 17.340 -15.562 -1.869 1.00 60.75 201 GLY A O 1
ATOM 1539 N N . GLY A 1 202 ? 15.614 -17.010 -1.814 1.00 60.38 202 GLY A N 1
ATOM 1540 C CA . GLY A 1 202 ? 16.026 -17.791 -2.990 1.00 60.38 202 GLY A CA 1
ATOM 1541 C C . GLY A 1 202 ? 15.527 -17.223 -4.323 1.00 60.38 202 GLY A C 1
ATOM 1542 O O . GLY A 1 202 ? 16.165 -17.433 -5.351 1.00 60.38 202 GLY A O 1
ATOM 1543 N N . ASP A 1 203 ? 14.424 -16.471 -4.303 1.00 75.81 203 ASP A N 1
ATOM 1544 C CA . ASP A 1 203 ? 13.833 -15.885 -5.505 1.00 75.81 203 ASP A CA 1
ATOM 1545 C C . ASP A 1 203 ? 14.482 -14.541 -5.835 1.00 75.81 203 ASP A C 1
ATOM 1547 O O . ASP A 1 203 ? 14.479 -13.625 -5.017 1.00 75.81 203 ASP A O 1
ATOM 1551 N N . LEU A 1 204 ? 14.963 -14.377 -7.070 1.00 79.12 204 LEU A N 1
ATOM 1552 C CA . LEU A 1 204 ? 15.532 -13.108 -7.542 1.00 79.12 204 LEU A CA 1
ATOM 1553 C C . LEU A 1 204 ? 14.496 -11.966 -7.567 1.00 79.12 204 LEU A C 1
ATOM 1555 O O . LEU A 1 204 ? 14.847 -10.790 -7.427 1.00 79.12 204 LEU A O 1
ATOM 1559 N N . ILE A 1 205 ? 13.223 -12.309 -7.790 1.00 86.06 205 ILE A N 1
ATOM 1560 C CA . ILE A 1 205 ? 12.105 -11.372 -7.945 1.00 86.06 205 ILE A CA 1
ATOM 1561 C C . ILE A 1 205 ? 10.909 -11.884 -7.142 1.00 86.06 205 ILE A C 1
ATOM 1563 O O . ILE A 1 205 ? 10.399 -12.972 -7.405 1.00 86.06 205 ILE A O 1
ATOM 1567 N N . ARG A 1 206 ? 10.404 -11.053 -6.228 1.00 87.31 206 ARG A N 1
ATOM 1568 C CA . ARG A 1 206 ? 9.144 -11.270 -5.507 1.00 87.31 206 ARG A CA 1
ATOM 1569 C C . ARG A 1 206 ? 8.011 -10.571 -6.254 1.00 87.31 206 ARG A C 1
ATOM 1571 O O . ARG A 1 206 ? 7.742 -9.380 -6.062 1.00 87.31 206 ARG A O 1
ATOM 1578 N N . TYR A 1 207 ? 7.403 -11.304 -7.184 1.00 88.12 207 TYR A N 1
ATOM 1579 C CA . TYR A 1 207 ? 6.377 -10.786 -8.097 1.00 88.12 207 TYR A CA 1
ATOM 1580 C C . TYR A 1 207 ? 5.139 -10.246 -7.376 1.00 88.12 207 TYR A C 1
ATOM 1582 O O . TYR A 1 207 ? 4.556 -9.258 -7.818 1.00 88.12 207 TYR A O 1
ATOM 1590 N N . ASP A 1 208 ? 4.760 -10.870 -6.266 1.00 85.75 208 ASP A N 1
ATOM 1591 C CA . ASP A 1 208 ? 3.665 -10.455 -5.394 1.00 85.75 208 ASP A CA 1
ATOM 1592 C C . ASP A 1 208 ? 3.910 -9.058 -4.804 1.00 85.75 208 ASP A C 1
ATOM 1594 O O . ASP A 1 208 ? 3.054 -8.178 -4.912 1.00 85.75 208 ASP A O 1
ATOM 1598 N N . LEU A 1 209 ? 5.102 -8.818 -4.254 1.00 89.00 209 LEU A N 1
ATOM 1599 C CA . LEU A 1 209 ? 5.457 -7.544 -3.630 1.00 89.00 209 LEU A CA 1
ATOM 1600 C C . LEU A 1 209 ? 5.643 -6.426 -4.663 1.00 89.00 209 LEU A C 1
ATOM 1602 O O . LEU A 1 209 ? 5.157 -5.308 -4.479 1.00 89.00 209 LEU A O 1
ATOM 1606 N N . ALA A 1 210 ? 6.313 -6.728 -5.778 1.00 93.25 210 ALA A N 1
ATOM 1607 C CA . ALA A 1 210 ? 6.475 -5.769 -6.866 1.00 93.25 210 ALA A CA 1
ATOM 1608 C C . ALA A 1 210 ? 5.124 -5.410 -7.508 1.00 93.25 210 ALA A C 1
ATOM 1610 O O . ALA A 1 210 ? 4.862 -4.235 -7.779 1.00 93.25 210 ALA A O 1
ATOM 1611 N N . GLY A 1 211 ? 4.249 -6.403 -7.699 1.00 92.38 211 GLY A N 1
ATOM 1612 C CA . GLY A 1 211 ? 2.886 -6.205 -8.182 1.00 92.38 211 GLY A CA 1
ATOM 1613 C C . GLY A 1 211 ? 2.058 -5.334 -7.237 1.00 92.38 211 GLY A C 1
ATOM 1614 O O . GLY A 1 211 ? 1.334 -4.450 -7.700 1.00 92.38 211 GLY A O 1
ATOM 1615 N N . GLU A 1 212 ? 2.224 -5.505 -5.924 1.00 91.50 212 GLU A N 1
ATOM 1616 C CA . GLU A 1 212 ? 1.563 -4.664 -4.926 1.00 91.50 212 GLU A CA 1
ATOM 1617 C C . GLU A 1 212 ? 2.017 -3.202 -5.015 1.00 91.50 212 GLU A C 1
ATOM 1619 O O . GLU A 1 212 ? 1.185 -2.297 -5.068 1.00 91.50 212 GLU A O 1
ATOM 1624 N N . ALA A 1 213 ? 3.322 -2.944 -5.125 1.00 95.44 213 ALA A N 1
ATOM 1625 C CA . ALA A 1 213 ? 3.819 -1.581 -5.310 1.00 95.44 213 ALA A CA 1
ATOM 1626 C C . ALA A 1 213 ? 3.298 -0.939 -6.606 1.00 95.44 213 ALA A C 1
ATOM 1628 O O . ALA A 1 213 ? 2.927 0.235 -6.605 1.00 95.44 213 ALA A O 1
ATOM 1629 N N . GLN A 1 214 ? 3.204 -1.701 -7.704 1.00 96.00 214 GLN A N 1
ATOM 1630 C CA . GLN A 1 214 ? 2.581 -1.216 -8.939 1.00 96.00 214 GLN A CA 1
ATOM 1631 C C . GLN A 1 214 ? 1.092 -0.906 -8.741 1.00 96.00 214 GLN A C 1
ATOM 1633 O O . GLN A 1 214 ? 0.608 0.102 -9.258 1.00 96.00 214 GLN A O 1
ATOM 1638 N N . ARG A 1 215 ? 0.358 -1.737 -7.990 1.00 93.62 215 ARG A N 1
ATOM 1639 C CA . ARG A 1 215 ? -1.050 -1.483 -7.652 1.00 93.62 215 ARG A CA 1
ATOM 1640 C C . ARG A 1 215 ? -1.191 -0.174 -6.878 1.00 93.62 215 ARG A C 1
ATOM 1642 O O . ARG A 1 215 ? -1.984 0.670 -7.289 1.00 93.62 215 ARG A O 1
ATOM 1649 N N . LEU A 1 216 ? -0.389 0.019 -5.830 1.00 94.25 216 LEU A N 1
ATOM 1650 C CA . LEU A 1 216 ? -0.382 1.236 -5.012 1.00 94.25 216 LEU A CA 1
ATOM 1651 C C . LEU A 1 216 ? -0.025 2.479 -5.840 1.00 94.25 216 LEU A C 1
ATOM 1653 O O . LEU A 1 216 ? -0.728 3.482 -5.756 1.00 94.25 216 LEU A O 1
ATOM 1657 N N . ALA A 1 217 ? 0.995 2.402 -6.703 1.00 97.19 217 ALA A N 1
ATOM 1658 C CA . ALA A 1 217 ? 1.372 3.504 -7.592 1.00 97.19 217 ALA A CA 1
ATOM 1659 C C . ALA A 1 217 ? 0.244 3.885 -8.569 1.00 97.19 217 ALA A C 1
ATOM 1661 O O . ALA A 1 217 ? -0.012 5.066 -8.784 1.00 97.19 217 ALA A O 1
ATOM 1662 N N . ARG A 1 218 ? -0.465 2.896 -9.137 1.00 95.81 218 ARG A N 1
ATOM 1663 C CA . ARG A 1 218 ? -1.618 3.138 -10.025 1.00 95.81 218 ARG A CA 1
ATOM 1664 C C . ARG A 1 218 ? -2.814 3.731 -9.285 1.00 95.81 218 ARG A C 1
ATOM 1666 O O . ARG A 1 218 ? -3.577 4.473 -9.892 1.00 95.81 218 ARG A O 1
ATOM 1673 N N . VAL A 1 219 ? -3.039 3.340 -8.028 1.00 93.31 219 VAL A N 1
ATOM 1674 C CA . VAL A 1 219 ? -4.068 3.958 -7.176 1.00 93.31 219 VAL A CA 1
ATOM 1675 C C . VAL A 1 219 ? -3.704 5.422 -6.957 1.00 93.31 219 VAL A C 1
ATOM 1677 O O . VAL A 1 219 ? -4.479 6.293 -7.332 1.00 93.31 219 VAL A O 1
ATOM 1680 N N . LEU A 1 220 ? -2.485 5.698 -6.488 1.00 94.94 220 LEU A N 1
ATOM 1681 C CA . LEU A 1 220 ? -2.024 7.060 -6.234 1.00 94.94 220 LEU A CA 1
ATOM 1682 C C . LEU A 1 220 ? -2.087 7.949 -7.488 1.00 94.94 220 LEU A C 1
ATOM 1684 O O . LEU A 1 220 ? -2.508 9.093 -7.396 1.00 94.94 220 LEU A O 1
ATOM 1688 N N . SER A 1 221 ? -1.751 7.423 -8.672 1.00 95.38 221 SER A N 1
ATOM 1689 C CA . SER A 1 221 ? -1.819 8.188 -9.929 1.00 95.38 221 SER A CA 1
ATOM 1690 C C . SER A 1 221 ? -3.238 8.534 -10.380 1.00 95.38 221 SER A C 1
ATOM 1692 O O . SER A 1 221 ? -3.397 9.399 -11.236 1.00 95.38 221 SER A O 1
ATOM 1694 N N . ARG A 1 222 ? -4.256 7.813 -9.890 1.00 93.88 222 ARG A N 1
ATOM 1695 C CA . ARG A 1 222 ? -5.666 8.162 -10.125 1.00 93.88 222 ARG A CA 1
ATOM 1696 C C . ARG A 1 222 ? -6.145 9.207 -9.126 1.00 93.88 222 ARG A C 1
ATOM 1698 O O . ARG A 1 222 ? -6.826 10.131 -9.537 1.00 93.88 222 ARG A O 1
ATOM 1705 N N . LEU A 1 223 ? -5.732 9.070 -7.867 1.00 91.44 223 LEU A N 1
ATOM 1706 C CA . LEU A 1 223 ? -6.078 9.990 -6.781 1.00 91.44 223 LEU A CA 1
ATOM 1707 C C . LEU A 1 223 ? -5.370 11.349 -6.903 1.00 91.44 223 LEU A C 1
ATOM 1709 O O . LEU A 1 223 ? -5.861 12.355 -6.409 1.00 91.44 223 LEU A O 1
ATOM 1713 N N . MET A 1 224 ? -4.202 11.387 -7.549 1.00 92.25 224 MET A N 1
ATOM 1714 C CA . MET A 1 224 ? -3.401 12.598 -7.748 1.00 92.25 224 MET A CA 1
ATOM 1715 C C . MET A 1 224 ? -2.996 12.742 -9.226 1.00 92.25 224 MET A C 1
ATOM 1717 O O . MET A 1 224 ? -1.820 12.580 -9.566 1.00 92.25 224 MET A O 1
ATOM 1721 N N . PRO A 1 225 ? -3.957 12.999 -10.135 1.00 92.25 225 PRO A N 1
ATOM 1722 C CA . PRO A 1 225 ? -3.705 12.996 -11.575 1.00 92.25 225 PRO A CA 1
ATOM 1723 C C . PRO A 1 225 ? -2.792 14.139 -12.032 1.00 92.25 225 PRO A C 1
ATOM 1725 O O . PRO A 1 225 ? -2.096 13.975 -13.034 1.00 92.25 225 PRO A O 1
ATOM 1728 N N . ASP A 1 226 ? -2.748 15.244 -11.288 1.00 90.31 226 ASP A N 1
ATOM 1729 C CA . ASP A 1 226 ? -1.961 16.434 -11.628 1.00 90.31 226 ASP A CA 1
ATOM 1730 C C . ASP A 1 226 ? -0.529 16.400 -11.066 1.00 90.31 226 ASP A C 1
ATOM 1732 O O . ASP A 1 226 ? 0.285 17.259 -11.402 1.00 90.31 226 ASP A O 1
ATOM 1736 N N . GLU A 1 227 ? -0.191 15.398 -10.244 1.00 92.31 227 GLU A N 1
ATOM 1737 C CA . GLU A 1 227 ? 1.135 15.270 -9.636 1.00 92.31 227 GLU A CA 1
ATOM 1738 C C . GLU A 1 227 ? 2.113 14.520 -10.560 1.00 92.31 227 GLU A C 1
ATOM 1740 O O . GLU A 1 227 ? 2.034 13.293 -10.706 1.00 92.31 227 GLU A O 1
ATOM 1745 N N . PRO A 1 228 ? 3.105 15.196 -11.162 1.00 93.50 228 PRO A N 1
ATOM 1746 C CA . PRO A 1 228 ? 3.967 14.589 -12.179 1.00 93.50 228 PRO A CA 1
ATOM 1747 C C . PRO A 1 228 ? 4.858 13.498 -11.604 1.00 93.50 228 PRO A C 1
ATOM 1749 O O . PRO A 1 228 ? 5.122 12.491 -12.258 1.00 93.50 228 PRO A O 1
ATOM 1752 N N . GLU A 1 229 ? 5.322 13.686 -10.370 1.00 94.62 229 GLU A N 1
ATOM 1753 C CA . GLU A 1 229 ? 6.248 12.760 -9.728 1.00 94.62 229 GLU A CA 1
ATOM 1754 C C . GLU A 1 229 ? 5.568 11.425 -9.375 1.00 94.62 229 GLU A C 1
ATOM 1756 O O . GLU A 1 229 ? 6.215 10.375 -9.383 1.00 94.62 229 GLU A O 1
ATOM 1761 N N . VAL A 1 230 ? 4.243 11.430 -9.176 1.00 96.31 230 VAL A N 1
ATOM 1762 C CA . VAL A 1 230 ? 3.436 10.207 -9.047 1.00 96.31 230 VAL A CA 1
ATOM 1763 C C . VAL A 1 230 ? 3.466 9.410 -10.353 1.00 96.31 230 VAL A C 1
ATOM 1765 O O . VAL A 1 230 ? 3.725 8.202 -10.343 1.00 96.31 230 VAL A O 1
ATOM 1768 N N . HIS A 1 231 ? 3.268 10.082 -11.491 1.00 97.19 231 HIS A N 1
ATOM 1769 C CA . HIS A 1 231 ? 3.366 9.449 -12.811 1.00 97.19 231 HIS A CA 1
ATOM 1770 C C . HIS A 1 231 ? 4.797 9.015 -13.140 1.00 97.19 231 HIS A C 1
ATOM 1772 O O . HIS A 1 231 ? 4.987 7.948 -13.725 1.00 97.19 231 HIS A O 1
ATOM 1778 N N . GLY A 1 232 ? 5.802 9.784 -12.715 1.00 97.12 232 GLY A N 1
ATOM 1779 C CA . GLY A 1 232 ? 7.216 9.433 -12.834 1.00 97.12 232 GLY A CA 1
ATOM 1780 C C . GLY A 1 232 ? 7.554 8.136 -12.097 1.00 97.12 232 GLY A C 1
ATOM 1781 O O . GLY A 1 232 ? 8.169 7.238 -12.676 1.00 97.12 232 GLY A O 1
ATOM 1782 N N . LEU A 1 233 ? 7.082 7.980 -10.854 1.00 98.25 233 LEU A N 1
ATOM 1783 C CA . LEU A 1 233 ? 7.248 6.733 -10.104 1.00 98.25 233 LEU A CA 1
ATOM 1784 C C . LEU A 1 233 ? 6.522 5.567 -10.783 1.00 98.25 233 LEU A C 1
ATOM 1786 O O . LEU A 1 233 ? 7.126 4.513 -10.984 1.00 98.25 233 LEU A O 1
ATOM 1790 N N . LEU A 1 234 ? 5.259 5.744 -11.185 1.00 98.38 234 LEU A N 1
ATOM 1791 C CA . LEU A 1 234 ? 4.511 4.699 -11.890 1.00 98.38 234 LEU A CA 1
ATOM 1792 C C . LEU A 1 234 ? 5.230 4.257 -13.176 1.00 98.38 234 LEU A C 1
ATOM 1794 O O . LEU A 1 234 ? 5.347 3.057 -13.439 1.00 98.38 234 LEU A O 1
ATOM 1798 N N . ALA A 1 235 ? 5.750 5.211 -13.950 1.00 98.06 235 ALA A N 1
ATOM 1799 C CA . ALA A 1 235 ? 6.526 4.941 -15.151 1.00 98.06 235 ALA A CA 1
ATOM 1800 C C . ALA A 1 235 ? 7.771 4.104 -14.844 1.00 98.06 235 ALA A C 1
ATOM 1802 O O . ALA A 1 235 ? 7.998 3.079 -15.492 1.00 98.06 235 ALA A O 1
ATOM 1803 N N . LEU A 1 236 ? 8.538 4.498 -13.824 1.00 98.06 236 LEU A N 1
ATOM 1804 C CA . LEU A 1 236 ? 9.722 3.769 -13.379 1.00 98.06 236 LEU A CA 1
ATOM 1805 C C . LEU A 1 236 ? 9.386 2.318 -13.010 1.00 98.06 236 LEU A C 1
ATOM 1807 O O . LEU A 1 236 ? 10.096 1.398 -13.433 1.00 98.06 236 LEU A O 1
ATOM 1811 N N . LEU A 1 237 ? 8.301 2.102 -12.259 1.00 98.06 237 LEU A N 1
ATOM 1812 C CA . LEU A 1 237 ? 7.912 0.766 -11.808 1.00 98.06 237 LEU A CA 1
ATOM 1813 C C . LEU A 1 237 ? 7.481 -0.118 -12.985 1.00 98.06 237 LEU A C 1
ATOM 1815 O O . LEU A 1 237 ? 7.948 -1.248 -13.106 1.00 98.06 237 LEU A O 1
ATOM 1819 N N . GLU A 1 238 ? 6.635 0.387 -13.887 1.00 97.94 238 GLU A N 1
ATOM 1820 C CA . GLU A 1 238 ? 6.169 -0.353 -15.071 1.00 97.94 238 GLU A CA 1
ATOM 1821 C C . GLU A 1 238 ? 7.315 -0.688 -16.034 1.00 97.94 238 GLU A C 1
ATOM 1823 O O . GLU A 1 238 ? 7.429 -1.827 -16.490 1.00 97.94 238 GLU A O 1
ATOM 1828 N N . LEU A 1 239 ? 8.206 0.269 -16.312 1.00 96.19 239 LEU A N 1
ATOM 1829 C CA . LEU A 1 239 ? 9.359 0.054 -17.192 1.00 96.19 239 LEU A CA 1
ATOM 1830 C C . LEU A 1 239 ? 10.368 -0.926 -16.583 1.00 96.19 239 LEU A C 1
ATOM 1832 O O . LEU A 1 239 ? 10.984 -1.717 -17.301 1.00 96.19 239 LEU A O 1
ATOM 1836 N N . THR A 1 240 ? 10.523 -0.913 -15.258 1.00 94.94 240 THR A N 1
ATOM 1837 C CA . THR A 1 240 ? 11.389 -1.869 -14.564 1.00 94.94 240 THR A CA 1
ATOM 1838 C C . THR A 1 240 ? 10.776 -3.267 -14.552 1.00 94.94 240 THR A C 1
ATOM 1840 O O . THR A 1 240 ? 11.461 -4.229 -14.911 1.00 94.94 240 THR A O 1
ATOM 1843 N N . ALA A 1 241 ? 9.487 -3.375 -14.217 1.00 95.00 241 ALA A N 1
ATOM 1844 C CA . ALA A 1 241 ? 8.739 -4.631 -14.184 1.00 95.00 241 ALA A CA 1
ATOM 1845 C C . ALA A 1 241 ? 8.611 -5.286 -15.564 1.00 95.00 241 ALA A C 1
ATOM 1847 O O . ALA A 1 241 ? 8.612 -6.511 -15.666 1.00 95.00 241 ALA A O 1
ATOM 1848 N N . ALA A 1 242 ? 8.602 -4.491 -16.640 1.00 95.12 242 ALA A N 1
ATOM 1849 C CA . ALA A 1 242 ? 8.540 -5.000 -18.007 1.00 95.12 242 ALA A CA 1
ATOM 1850 C C . ALA A 1 242 ? 9.639 -6.020 -18.342 1.00 95.12 242 ALA A C 1
ATOM 1852 O O . ALA A 1 242 ? 9.469 -6.847 -19.236 1.00 95.12 242 ALA A O 1
ATOM 1853 N N . ARG A 1 243 ? 10.774 -5.960 -17.637 1.00 92.44 243 ARG A N 1
ATOM 1854 C CA . ARG A 1 243 ? 11.916 -6.853 -17.847 1.00 92.44 243 ARG A CA 1
ATOM 1855 C C . ARG A 1 243 ? 11.860 -8.123 -17.009 1.00 92.44 243 ARG A C 1
ATOM 1857 O O . ARG A 1 243 ? 12.637 -9.028 -17.288 1.00 92.44 243 ARG A O 1
ATOM 1864 N N . PHE A 1 244 ? 10.993 -8.211 -15.999 1.00 92.94 244 PHE A N 1
ATOM 1865 C CA . PHE A 1 244 ? 10.987 -9.341 -15.063 1.00 92.94 244 PHE A CA 1
ATOM 1866 C C . PHE A 1 244 ? 10.949 -10.709 -15.754 1.00 92.94 244 PHE A C 1
ATOM 1868 O O . PHE A 1 244 ? 11.795 -11.533 -15.412 1.00 92.94 244 PHE A O 1
ATOM 1875 N N . PRO A 1 245 ? 10.123 -10.937 -16.799 1.00 91.44 245 PRO A N 1
ATOM 1876 C CA . PRO A 1 245 ? 10.085 -12.240 -17.452 1.00 91.44 245 PRO A CA 1
ATOM 1877 C C . PRO A 1 245 ? 11.378 -12.620 -18.179 1.00 91.44 245 PRO A C 1
ATOM 1879 O O . PRO A 1 245 ? 11.477 -13.752 -18.628 1.00 91.44 245 PRO A O 1
ATOM 1882 N N . ALA A 1 246 ? 12.335 -11.703 -18.352 1.00 91.50 246 ALA A N 1
ATOM 1883 C CA . ALA A 1 246 ? 13.620 -11.942 -19.007 1.00 91.50 246 ALA A CA 1
ATOM 1884 C C . ALA A 1 246 ? 14.819 -11.861 -18.044 1.00 91.50 246 ALA A C 1
ATOM 1886 O O . ALA A 1 246 ? 15.952 -11.986 -18.495 1.00 91.50 246 ALA A O 1
ATOM 1887 N N . ARG A 1 247 ? 14.590 -11.612 -16.746 1.00 90.38 247 ARG A N 1
ATOM 1888 C CA . ARG A 1 247 ? 15.652 -11.458 -15.734 1.00 90.38 247 ARG A CA 1
ATOM 1889 C C . ARG A 1 247 ? 16.115 -12.774 -15.121 1.00 90.38 247 ARG A C 1
ATOM 1891 O O . ARG A 1 247 ? 17.185 -12.784 -14.520 1.00 90.38 247 ARG A O 1
ATOM 1898 N N . THR A 1 248 ? 15.328 -13.833 -15.265 1.00 88.31 248 THR A N 1
ATOM 1899 C CA . THR A 1 248 ? 15.652 -15.182 -14.799 1.00 88.31 248 THR A CA 1
ATOM 1900 C C . THR A 1 248 ? 15.669 -16.157 -15.972 1.00 88.31 248 THR A C 1
ATOM 1902 O O . THR A 1 248 ? 14.796 -16.121 -16.855 1.00 88.31 248 THR A O 1
ATOM 1905 N N . GLY A 1 249 ? 16.695 -17.001 -16.004 1.00 83.50 249 GLY A N 1
ATOM 1906 C CA . GLY A 1 249 ? 16.800 -18.107 -16.944 1.00 83.50 249 GLY A CA 1
ATOM 1907 C C . GLY A 1 249 ? 15.978 -19.328 -16.508 1.00 83.50 249 GLY A C 1
ATOM 1908 O O . GLY A 1 249 ? 15.234 -19.243 -15.525 1.00 83.50 249 GLY A O 1
ATOM 1909 N N . PRO A 1 250 ? 16.021 -20.430 -17.279 1.00 80.62 250 PRO A N 1
ATOM 1910 C CA . PRO A 1 250 ? 15.228 -21.633 -17.022 1.00 80.62 250 PRO A CA 1
ATOM 1911 C C . PRO A 1 250 ? 15.469 -22.262 -15.646 1.00 80.62 250 PRO A C 1
ATOM 1913 O O . PRO A 1 250 ? 14.518 -22.779 -15.064 1.00 80.62 250 PRO A O 1
ATOM 1916 N N . ASP A 1 251 ? 16.688 -22.155 -15.110 1.00 79.75 251 ASP A N 1
ATOM 1917 C CA . ASP A 1 251 ? 17.081 -22.748 -13.827 1.00 79.75 251 ASP A CA 1
ATOM 1918 C C . ASP A 1 251 ? 17.069 -21.711 -12.678 1.00 79.75 251 ASP A C 1
ATOM 1920 O O . ASP A 1 251 ? 17.559 -21.967 -11.578 1.00 79.75 251 ASP A O 1
ATOM 1924 N N . GLY A 1 252 ? 16.466 -20.533 -12.907 1.00 79.62 252 GLY A N 1
ATOM 1925 C CA . GLY A 1 252 ? 16.334 -19.450 -11.923 1.00 79.62 252 GLY A CA 1
ATOM 1926 C C . GLY A 1 252 ? 17.541 -18.508 -11.831 1.00 79.62 252 GLY A C 1
ATOM 1927 O O . GLY A 1 252 ? 17.525 -17.553 -11.052 1.00 79.62 252 GLY A O 1
ATOM 1928 N N . GLU A 1 253 ? 18.568 -18.724 -12.646 1.00 85.56 253 GLU A N 1
ATOM 1929 C CA . GLU A 1 253 ? 19.794 -17.938 -12.686 1.00 85.56 253 GLU A CA 1
ATOM 1930 C C . GLU A 1 253 ? 19.564 -16.500 -13.189 1.00 85.56 253 GLU A C 1
ATOM 1932 O O . GLU A 1 253 ? 18.742 -16.264 -14.084 1.00 85.56 253 GLU A O 1
ATOM 1937 N N . PRO A 1 254 ? 20.283 -15.504 -12.635 1.00 87.62 254 PRO A N 1
ATOM 1938 C CA . PRO A 1 254 ? 20.149 -14.118 -13.057 1.00 87.62 254 PRO A CA 1
ATOM 1939 C C . PRO A 1 254 ? 20.704 -13.908 -14.471 1.00 87.62 254 PRO A C 1
ATOM 1941 O O . PRO A 1 254 ? 21.845 -14.254 -14.768 1.00 87.62 254 PRO A O 1
ATOM 1944 N N . VAL A 1 255 ? 19.919 -13.250 -15.326 1.00 89.56 255 VAL A N 1
ATOM 1945 C CA . VAL A 1 255 ? 20.318 -12.884 -16.693 1.00 89.56 255 VAL A CA 1
ATOM 1946 C C . VAL A 1 255 ? 20.727 -11.410 -16.741 1.00 89.56 255 VAL A C 1
ATOM 1948 O O . VAL A 1 255 ? 19.921 -10.510 -16.454 1.00 89.56 255 VAL A O 1
ATOM 1951 N N . LEU A 1 256 ? 21.983 -11.157 -17.127 1.00 87.56 256 LEU A N 1
ATOM 1952 C CA . LEU A 1 256 ? 22.529 -9.809 -17.301 1.00 87.56 256 LEU A CA 1
ATOM 1953 C C . LEU A 1 256 ? 21.748 -9.029 -18.351 1.00 87.56 256 LEU A C 1
ATOM 1955 O O . LEU A 1 256 ? 21.245 -9.590 -19.319 1.00 87.56 256 LEU A O 1
ATOM 1959 N N . LEU A 1 257 ? 21.667 -7.711 -18.173 1.00 85.19 257 LEU A N 1
ATOM 1960 C CA . LEU A 1 257 ? 20.830 -6.845 -18.999 1.00 85.19 257 LEU A CA 1
ATOM 1961 C C . LEU A 1 257 ? 21.141 -6.936 -20.502 1.00 85.19 257 LEU A C 1
ATOM 1963 O O . LEU A 1 257 ? 20.216 -6.843 -21.310 1.00 85.19 257 LEU A O 1
ATOM 1967 N N . GLU A 1 258 ? 22.413 -7.091 -20.882 1.00 86.19 258 GLU A N 1
ATOM 1968 C CA . GLU A 1 258 ? 22.817 -7.287 -22.281 1.00 86.19 258 GLU A CA 1
ATOM 1969 C C . GLU A 1 258 ? 22.333 -8.605 -22.900 1.00 86.19 258 GLU A C 1
ATOM 1971 O O . GLU A 1 258 ? 22.082 -8.632 -24.107 1.00 86.19 258 GLU A O 1
ATOM 1976 N N . ASP A 1 259 ? 22.133 -9.637 -22.080 1.00 87.94 259 ASP A N 1
ATOM 1977 C CA . ASP A 1 259 ? 21.816 -11.005 -22.502 1.00 87.94 259 ASP A CA 1
ATOM 1978 C C . ASP A 1 259 ? 20.314 -11.328 -22.411 1.00 87.94 259 ASP A C 1
ATOM 1980 O O . ASP A 1 259 ? 19.860 -12.377 -22.870 1.00 87.94 259 ASP A O 1
ATOM 19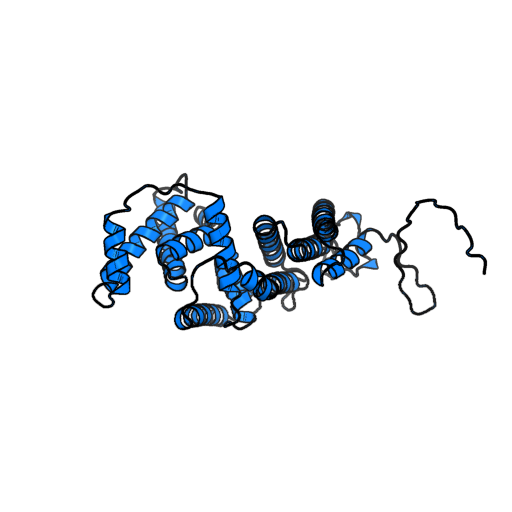84 N N . GLN A 1 260 ? 19.505 -10.420 -21.851 1.00 90.94 260 GLN A N 1
ATOM 1985 C CA . GLN A 1 260 ? 18.057 -10.610 -21.730 1.00 90.94 260 GLN A CA 1
ATOM 1986 C C . GLN A 1 260 ? 17.385 -10.684 -23.104 1.00 90.94 260 GLN A C 1
ATOM 1988 O O . GLN A 1 260 ? 17.470 -9.749 -23.910 1.00 90.94 260 GLN A O 1
ATOM 1993 N N . ASP A 1 261 ? 16.598 -11.739 -23.335 1.00 89.62 261 ASP A N 1
ATOM 1994 C CA . ASP A 1 261 ? 15.753 -11.817 -24.526 1.00 89.62 261 ASP A CA 1
ATOM 1995 C C . ASP A 1 261 ? 14.646 -10.751 -24.474 1.00 89.62 261 ASP A C 1
ATOM 1997 O O . ASP A 1 261 ? 13.634 -10.868 -23.777 1.00 89.62 261 ASP A O 1
ATOM 2001 N N . ARG A 1 262 ? 14.821 -9.704 -25.282 1.00 89.25 262 ARG A N 1
ATOM 2002 C CA . ARG A 1 262 ? 13.888 -8.575 -25.409 1.00 89.25 262 ARG A CA 1
ATOM 2003 C C . ARG A 1 262 ? 12.514 -8.968 -25.946 1.00 89.25 262 ARG A C 1
ATOM 2005 O O . ARG A 1 262 ? 11.578 -8.175 -25.842 1.00 89.25 262 ARG A O 1
ATOM 2012 N N . ARG A 1 263 ? 12.364 -10.155 -26.543 1.00 90.00 263 ARG A N 1
ATOM 2013 C CA . ARG A 1 263 ? 11.056 -10.682 -26.964 1.00 90.00 263 ARG A CA 1
ATOM 2014 C C . ARG A 1 263 ? 10.198 -11.078 -25.766 1.00 90.00 263 ARG A C 1
ATOM 2016 O O . ARG A 1 263 ? 8.981 -10.976 -25.865 1.00 90.00 263 ARG A O 1
ATOM 2023 N N . ARG A 1 264 ? 10.824 -11.452 -24.644 1.00 92.31 264 ARG A N 1
ATOM 2024 C CA . ARG A 1 264 ? 10.151 -11.809 -23.385 1.00 92.31 264 ARG A CA 1
ATOM 2025 C C . ARG A 1 264 ? 9.733 -10.592 -22.557 1.00 92.31 264 ARG A C 1
ATOM 2027 O O . ARG A 1 264 ? 9.064 -10.753 -21.545 1.00 92.31 264 ARG A O 1
ATOM 2034 N N . TRP A 1 265 ? 10.113 -9.377 -22.951 1.00 93.94 265 TRP A N 1
ATOM 2035 C CA . TRP A 1 265 ? 9.733 -8.178 -22.205 1.00 93.94 265 TRP A CA 1
ATOM 2036 C C . TRP A 1 265 ? 8.235 -7.900 -22.348 1.00 93.94 265 TRP A C 1
ATOM 2038 O O . TRP A 1 265 ? 7.689 -7.939 -23.455 1.00 93.94 265 TRP A O 1
ATOM 2048 N N . ASP A 1 266 ? 7.580 -7.550 -21.241 1.00 94.62 266 ASP A N 1
ATOM 2049 C CA . ASP A 1 266 ? 6.155 -7.228 -21.227 1.00 94.62 266 ASP A CA 1
ATOM 2050 C C . ASP A 1 266 ? 5.901 -5.912 -21.979 1.00 94.62 266 ASP A C 1
ATOM 2052 O O . ASP A 1 266 ? 6.120 -4.797 -21.495 1.00 94.62 266 ASP A O 1
ATOM 2056 N N . ARG A 1 267 ? 5.391 -6.054 -23.204 1.00 94.25 267 ARG A N 1
ATOM 2057 C CA . ARG A 1 267 ? 5.036 -4.937 -24.084 1.00 94.25 267 ARG A CA 1
ATOM 2058 C C . ARG A 1 267 ? 3.935 -4.060 -23.498 1.00 94.25 267 ARG A C 1
ATOM 2060 O O . ARG A 1 267 ? 3.911 -2.865 -23.785 1.00 94.25 267 ARG A O 1
ATOM 2067 N N . SER A 1 268 ? 3.019 -4.631 -22.724 1.00 94.81 268 SER A N 1
ATOM 2068 C CA . SER A 1 268 ? 1.924 -3.901 -22.092 1.00 94.81 268 SER A CA 1
ATOM 2069 C C . SER A 1 268 ? 2.437 -3.037 -20.945 1.00 94.81 268 SER A C 1
ATOM 2071 O O . SER A 1 268 ? 2.069 -1.865 -20.883 1.00 94.81 268 SER A O 1
ATOM 2073 N N . ALA A 1 269 ? 3.346 -3.557 -20.117 1.00 94.44 269 ALA A N 1
ATOM 2074 C CA . ALA A 1 269 ? 4.042 -2.764 -19.102 1.00 94.44 269 ALA A CA 1
ATOM 2075 C C . ALA A 1 269 ? 4.852 -1.618 -19.727 1.00 94.44 269 ALA A C 1
ATOM 2077 O O . ALA A 1 269 ? 4.722 -0.478 -19.293 1.00 94.44 269 ALA A O 1
ATOM 2078 N N . ILE A 1 270 ? 5.579 -1.863 -20.827 1.00 95.88 270 ILE A N 1
ATOM 2079 C CA . ILE A 1 270 ? 6.290 -0.792 -21.555 1.00 95.88 270 ILE A CA 1
ATOM 2080 C C . ILE A 1 270 ? 5.327 0.303 -22.028 1.00 95.88 270 ILE A C 1
ATOM 2082 O O . ILE A 1 270 ? 5.621 1.486 -21.865 1.00 95.88 270 ILE A O 1
ATOM 2086 N N . ARG A 1 271 ? 4.178 -0.063 -22.617 1.00 96.44 271 ARG A N 1
ATOM 2087 C CA . ARG A 1 271 ? 3.184 0.923 -23.078 1.00 96.44 271 ARG A CA 1
ATOM 2088 C C . ARG A 1 271 ? 2.620 1.743 -21.919 1.00 96.44 271 ARG A C 1
ATOM 2090 O O . ARG A 1 271 ? 2.552 2.961 -22.039 1.00 96.44 271 ARG A O 1
ATOM 2097 N N . ARG A 1 272 ? 2.251 1.097 -20.806 1.00 96.81 272 ARG A N 1
ATOM 2098 C CA . ARG A 1 272 ? 1.758 1.793 -19.605 1.00 96.81 272 ARG A CA 1
ATOM 2099 C C . ARG A 1 272 ? 2.819 2.720 -19.017 1.00 96.81 272 ARG A C 1
ATOM 2101 O O . ARG A 1 272 ? 2.513 3.872 -18.738 1.00 96.81 272 ARG A O 1
ATOM 2108 N N . GLY A 1 273 ? 4.060 2.247 -18.905 1.00 97.12 273 GLY A N 1
ATOM 2109 C CA . GLY A 1 273 ? 5.174 3.032 -18.383 1.00 97.12 273 GLY A CA 1
ATOM 2110 C C . GLY A 1 273 ? 5.474 4.271 -19.225 1.00 97.12 273 GLY A C 1
ATOM 2111 O O . GLY A 1 273 ? 5.601 5.361 -18.683 1.00 97.12 273 GLY A O 1
ATOM 2112 N N . ARG A 1 274 ? 5.477 4.139 -20.557 1.00 97.00 274 ARG A N 1
ATOM 2113 C CA . ARG A 1 274 ? 5.617 5.281 -21.477 1.00 97.00 274 ARG A CA 1
ATOM 2114 C C . ARG A 1 274 ? 4.465 6.271 -21.384 1.00 97.00 274 ARG A C 1
ATOM 2116 O O . ARG A 1 274 ? 4.695 7.471 -21.413 1.00 97.00 274 ARG A O 1
ATOM 2123 N N . ALA A 1 275 ? 3.232 5.779 -21.271 1.00 96.25 275 ALA A N 1
ATOM 2124 C CA . ALA A 1 275 ? 2.070 6.647 -21.116 1.00 96.25 275 ALA A CA 1
ATOM 2125 C C . ALA A 1 275 ? 2.112 7.430 -19.792 1.00 96.25 275 ALA A C 1
ATOM 2127 O O . ALA A 1 275 ? 1.730 8.595 -19.764 1.00 96.25 275 ALA A O 1
ATOM 2128 N N . ALA A 1 276 ? 2.588 6.809 -18.709 1.00 96.56 276 ALA A N 1
ATOM 2129 C CA . ALA A 1 276 ? 2.811 7.493 -17.438 1.00 96.56 276 ALA A CA 1
ATOM 2130 C C . ALA A 1 276 ? 3.958 8.515 -17.539 1.00 96.56 276 ALA A C 1
ATOM 2132 O O . ALA A 1 276 ? 3.788 9.655 -17.121 1.00 96.56 276 ALA A O 1
ATOM 2133 N N . LEU A 1 277 ? 5.080 8.166 -18.180 1.00 95.88 277 LEU A N 1
ATOM 2134 C CA . LEU A 1 277 ? 6.195 9.099 -18.379 1.00 95.88 277 LEU A CA 1
ATOM 2135 C C . LEU A 1 277 ? 5.766 10.331 -19.186 1.00 95.88 277 LEU A C 1
ATOM 2137 O O . LEU A 1 277 ? 6.033 11.451 -18.770 1.00 95.88 277 LEU A O 1
ATOM 2141 N N . ALA A 1 278 ? 5.012 10.135 -20.269 1.00 94.50 278 ALA A N 1
ATOM 2142 C CA . ALA A 1 278 ? 4.482 11.236 -21.069 1.00 94.50 278 ALA A CA 1
ATOM 2143 C C . ALA A 1 278 ? 3.562 12.170 -20.260 1.00 94.50 278 ALA A C 1
ATOM 2145 O O . ALA A 1 278 ? 3.566 13.377 -20.484 1.00 94.50 278 ALA A O 1
ATOM 2146 N N . ARG A 1 279 ? 2.791 11.642 -19.293 1.00 93.50 279 ARG A N 1
ATOM 2147 C CA . ARG A 1 279 ? 2.011 12.481 -18.364 1.00 93.50 279 ARG A CA 1
ATOM 2148 C C . ARG A 1 279 ? 2.907 13.295 -17.434 1.00 93.50 279 ARG A C 1
ATOM 2150 O O . ARG A 1 279 ? 2.646 14.478 -17.246 1.00 93.50 279 ARG A O 1
ATOM 2157 N N . ALA A 1 280 ? 3.963 12.684 -16.894 1.00 92.75 280 ALA A N 1
ATOM 2158 C CA . ALA A 1 280 ? 4.932 13.387 -16.056 1.00 92.75 280 ALA A CA 1
ATOM 2159 C C . ALA A 1 280 ? 5.634 14.526 -16.823 1.00 92.75 280 ALA A C 1
ATOM 2161 O O . ALA A 1 280 ? 5.830 15.609 -16.280 1.00 92.75 280 ALA A O 1
ATOM 2162 N N . GLU A 1 281 ? 5.964 14.302 -18.098 1.00 90.81 281 GLU A N 1
ATOM 2163 C CA . GLU A 1 281 ? 6.585 15.299 -18.981 1.00 90.81 281 GLU A CA 1
ATOM 2164 C C . GLU A 1 281 ? 5.625 16.423 -19.394 1.00 90.81 281 GLU A C 1
ATOM 2166 O O . GLU A 1 281 ? 6.044 17.568 -19.536 1.00 90.81 281 GLU A O 1
ATOM 2171 N N . ALA A 1 282 ? 4.339 16.119 -19.588 1.00 87.12 282 ALA A N 1
ATOM 2172 C CA . ALA A 1 282 ? 3.353 17.104 -20.030 1.00 87.12 282 ALA A CA 1
ATOM 2173 C C . ALA A 1 282 ? 3.053 18.175 -18.970 1.00 87.12 282 ALA A C 1
ATOM 2175 O O . ALA A 1 282 ? 2.715 19.305 -19.318 1.00 87.12 282 ALA A O 1
ATOM 2176 N N . ALA A 1 283 ? 3.160 17.821 -17.688 1.00 74.31 283 ALA A N 1
ATOM 2177 C CA . ALA A 1 283 ? 2.763 18.691 -16.588 1.00 74.31 283 ALA A CA 1
ATOM 2178 C C . ALA A 1 283 ? 3.840 19.722 -16.192 1.00 74.31 283 ALA A C 1
ATOM 2180 O O . ALA A 1 283 ? 3.493 20.770 -15.650 1.00 74.31 283 ALA A O 1
ATOM 2181 N N . TRP A 1 284 ? 5.134 19.462 -16.437 1.00 65.00 284 TRP A N 1
ATOM 2182 C CA . TRP A 1 284 ? 6.229 20.305 -15.927 1.00 65.00 284 TRP A CA 1
ATOM 2183 C C . TRP A 1 284 ? 7.368 20.535 -16.921 1.00 65.00 284 TRP A C 1
ATOM 2185 O O . TRP A 1 284 ? 7.687 19.701 -17.759 1.00 65.00 284 TRP A O 1
ATOM 2195 N N . ARG A 1 285 ? 8.067 21.671 -16.762 1.00 64.19 285 ARG A N 1
ATOM 2196 C CA . ARG A 1 285 ? 9.269 22.004 -17.556 1.00 64.19 285 ARG A CA 1
ATOM 2197 C C . ARG A 1 285 ? 10.477 21.103 -17.238 1.00 64.19 285 ARG A C 1
ATOM 2199 O O . ARG A 1 285 ? 11.426 21.107 -18.017 1.00 64.19 285 ARG A O 1
ATOM 2206 N N . TRP A 1 286 ? 10.454 20.365 -16.120 1.00 69.38 286 TRP A N 1
ATOM 2207 C CA . TRP A 1 286 ? 11.539 19.491 -15.654 1.00 69.38 286 TRP A CA 1
ATOM 2208 C C . TRP A 1 286 ? 10.982 18.248 -14.949 1.00 69.38 286 TRP A C 1
ATOM 2210 O O . TRP A 1 286 ? 10.016 18.348 -14.197 1.00 69.38 286 TRP A O 1
ATOM 2220 N N . LEU A 1 287 ? 11.613 17.092 -15.169 1.00 84.25 287 LEU A N 1
ATOM 2221 C CA . LEU A 1 287 ? 11.284 15.840 -14.482 1.00 84.25 287 LEU A CA 1
ATOM 2222 C C . LEU A 1 287 ? 11.843 15.845 -13.053 1.00 84.25 287 LEU A C 1
ATOM 2224 O O . LEU A 1 287 ? 12.995 16.233 -12.843 1.00 84.25 287 LEU A O 1
ATOM 2228 N N . GLY A 1 288 ? 11.056 15.362 -12.090 1.00 89.00 288 GLY A N 1
ATOM 2229 C CA . GLY A 1 288 ? 11.554 15.053 -10.751 1.00 89.00 288 GLY A CA 1
ATOM 2230 C C . GLY A 1 288 ? 12.431 13.794 -10.729 1.00 89.00 288 GLY A C 1
ATOM 2231 O O . GLY A 1 288 ? 12.798 13.238 -11.770 1.00 89.00 288 GLY A O 1
ATOM 2232 N N . ALA A 1 289 ? 12.815 13.345 -9.533 1.00 93.00 289 ALA A N 1
ATOM 2233 C CA . ALA A 1 289 ? 13.796 12.275 -9.354 1.00 93.00 289 ALA A CA 1
ATOM 2234 C C . ALA A 1 289 ? 13.334 10.949 -9.979 1.00 93.00 289 ALA A C 1
ATOM 2236 O O . ALA A 1 289 ? 14.099 10.310 -10.707 1.00 93.00 289 ALA A O 1
ATOM 2237 N N . TYR A 1 290 ? 12.084 10.549 -9.742 1.00 96.38 290 TYR A N 1
ATOM 2238 C CA . TYR A 1 290 ? 11.535 9.323 -10.316 1.00 96.38 290 TYR A CA 1
ATOM 2239 C C . TYR A 1 290 ? 11.249 9.471 -11.808 1.00 96.38 290 TYR A C 1
ATOM 2241 O O . TYR A 1 290 ? 11.505 8.532 -12.560 1.00 96.38 290 TYR A O 1
ATOM 2249 N N . GLY A 1 291 ? 10.796 10.646 -12.261 1.00 94.56 291 GLY A N 1
ATOM 2250 C CA . GLY A 1 291 ? 10.642 10.933 -13.691 1.00 94.56 291 GLY A CA 1
ATOM 2251 C C . GLY A 1 291 ? 11.959 10.780 -14.459 1.00 94.56 291 GLY A C 1
ATOM 2252 O O . GLY A 1 291 ? 12.008 10.117 -15.496 1.00 94.56 291 GLY A O 1
ATOM 2253 N N . LEU A 1 292 ? 13.060 11.303 -13.910 1.00 94.06 292 LEU A N 1
ATOM 2254 C CA . LEU A 1 292 ? 14.393 11.157 -14.496 1.00 94.06 292 LEU A CA 1
ATOM 2255 C C . LEU A 1 292 ? 14.844 9.689 -14.535 1.00 94.06 292 LEU A C 1
ATOM 2257 O O . LEU A 1 292 ? 15.337 9.211 -15.559 1.00 94.06 292 LEU A O 1
ATOM 2261 N N . GLN A 1 293 ? 14.652 8.953 -13.439 1.00 95.44 293 GLN A N 1
ATOM 2262 C CA . GLN A 1 293 ? 14.950 7.519 -13.390 1.00 95.44 293 GLN A CA 1
ATOM 2263 C C . GLN A 1 293 ? 14.113 6.730 -14.408 1.00 95.44 293 GLN A C 1
ATOM 2265 O O . GLN A 1 293 ? 14.639 5.832 -15.071 1.00 95.44 293 GLN A O 1
ATOM 2270 N N . ALA A 1 294 ? 12.837 7.082 -14.580 1.00 95.69 294 ALA A N 1
ATOM 2271 C CA . ALA A 1 294 ? 11.953 6.474 -15.566 1.00 95.69 294 ALA A CA 1
ATOM 2272 C C . ALA A 1 294 ? 12.426 6.739 -17.002 1.00 95.69 294 ALA A C 1
ATOM 2274 O O . ALA A 1 294 ? 12.487 5.799 -17.793 1.00 95.69 294 ALA A O 1
ATOM 2275 N N . ALA A 1 295 ? 12.840 7.966 -17.330 1.00 93.25 295 ALA A N 1
ATOM 2276 C CA . ALA A 1 295 ? 13.386 8.303 -18.648 1.00 93.25 295 ALA A CA 1
ATOM 2277 C C . ALA A 1 295 ? 14.660 7.497 -18.976 1.00 93.25 295 ALA A C 1
ATOM 2279 O O . ALA A 1 295 ? 14.830 6.989 -20.090 1.00 93.25 295 ALA A O 1
ATOM 2280 N N . ILE A 1 296 ? 15.534 7.291 -17.983 1.00 90.94 296 ILE A N 1
ATOM 2281 C CA . ILE A 1 296 ? 16.705 6.409 -18.117 1.00 90.94 296 ILE A CA 1
ATOM 2282 C C . ILE A 1 296 ? 16.259 4.957 -18.356 1.00 90.94 296 ILE A C 1
ATOM 2284 O O . ILE A 1 296 ? 16.759 4.284 -19.267 1.00 90.94 296 ILE A O 1
ATOM 2288 N N . ALA A 1 297 ? 15.293 4.468 -17.573 1.00 89.88 297 ALA A N 1
ATOM 2289 C CA . ALA A 1 297 ? 14.748 3.124 -17.730 1.00 89.88 297 ALA A CA 1
ATOM 2290 C C . ALA A 1 297 ? 14.110 2.919 -19.116 1.00 89.88 297 ALA A C 1
ATOM 2292 O O . ALA A 1 297 ? 14.267 1.849 -19.703 1.00 89.88 297 ALA A O 1
ATOM 2293 N N . GLU A 1 298 ? 13.466 3.941 -19.682 1.00 90.19 298 GLU A N 1
ATOM 2294 C CA . GLU A 1 298 ? 12.798 3.907 -20.988 1.00 90.19 298 GLU A CA 1
ATOM 2295 C C . GLU A 1 298 ? 13.768 3.818 -22.179 1.00 90.19 298 GLU A C 1
ATOM 2297 O O . GLU A 1 298 ? 13.475 3.168 -23.192 1.00 90.19 298 GLU A O 1
ATOM 2302 N N . CYS A 1 299 ? 14.960 4.408 -22.047 1.00 83.44 299 CYS A N 1
ATOM 2303 C CA . CYS A 1 299 ? 16.027 4.307 -23.047 1.00 83.44 299 CYS A CA 1
ATOM 2304 C C . CYS A 1 299 ? 16.571 2.874 -23.174 1.00 83.44 299 CYS A C 1
ATOM 2306 O O . CYS A 1 299 ? 17.057 2.452 -24.225 1.00 83.44 299 CYS A O 1
ATOM 2308 N N . THR A 1 300 ? 16.460 2.077 -22.115 1.00 69.62 300 THR A N 1
ATOM 2309 C CA . THR A 1 300 ? 16.983 0.708 -22.086 1.00 69.62 300 THR A CA 1
ATOM 2310 C C . THR A 1 300 ? 16.302 -0.213 -23.128 1.00 69.62 300 THR A C 1
ATOM 2312 O O . THR A 1 300 ? 17.016 -0.890 -23.880 1.00 69.62 300 THR A O 1
ATOM 2315 N N . PRO A 1 301 ? 14.957 -0.230 -23.278 1.00 58.31 301 PRO A N 1
ATOM 2316 C CA . PRO A 1 301 ? 14.262 -0.953 -24.349 1.00 58.31 301 PRO A CA 1
ATOM 2317 C C . PRO A 1 301 ? 14.550 -0.483 -25.778 1.00 58.31 301 PRO A C 1
ATOM 2319 O O . PRO A 1 301 ? 14.469 -1.301 -26.698 1.00 58.31 301 PRO A O 1
ATOM 2322 N N . SER A 1 302 ? 14.857 0.799 -25.996 1.00 53.31 302 SER A N 1
ATOM 2323 C CA . SER A 1 302 ? 15.026 1.373 -27.341 1.00 53.31 302 SER A CA 1
ATOM 2324 C C . SER A 1 302 ? 16.424 1.152 -27.939 1.00 53.31 302 SER A C 1
ATOM 2326 O O . SER A 1 302 ? 16.582 1.179 -29.162 1.00 53.31 302 SER A O 1
ATOM 2328 N N . LEU A 1 303 ? 17.432 0.847 -27.117 1.00 50.66 303 LEU A N 1
ATOM 2329 C CA . LEU A 1 303 ? 18.804 0.595 -27.566 1.00 50.66 303 LEU A CA 1
ATOM 2330 C C . LEU A 1 303 ? 18.981 -0.838 -28.106 1.00 50.66 303 LEU A C 1
ATOM 2332 O O . LEU A 1 303 ? 19.006 -1.805 -27.351 1.00 50.66 303 LEU A O 1
ATOM 2336 N N . ARG A 1 304 ? 19.149 -0.988 -29.431 1.00 43.22 304 ARG A N 1
ATOM 2337 C CA . ARG A 1 304 ? 19.389 -2.287 -30.106 1.00 43.22 304 ARG A CA 1
ATOM 2338 C C . ARG A 1 304 ? 20.803 -2.862 -29.919 1.00 43.22 304 ARG A C 1
ATOM 2340 O O . ARG A 1 304 ? 21.015 -4.023 -30.256 1.00 43.22 304 ARG A O 1
ATOM 2347 N N . ARG A 1 305 ? 21.778 -2.081 -29.435 1.00 42.28 305 ARG A N 1
ATOM 2348 C CA . ARG A 1 305 ? 23.156 -2.542 -29.181 1.00 42.28 305 ARG A CA 1
ATOM 2349 C C . ARG A 1 305 ? 23.894 -1.546 -28.286 1.00 42.28 305 ARG A C 1
ATOM 2351 O O . ARG A 1 305 ? 24.019 -0.383 -28.662 1.00 42.28 305 ARG A O 1
ATOM 2358 N N . TRP A 1 306 ? 24.444 -1.995 -27.162 1.00 41.03 306 TRP A N 1
ATOM 2359 C CA . TRP A 1 306 ? 25.531 -1.272 -26.504 1.00 41.03 306 TRP A CA 1
ATOM 2360 C C . TRP A 1 306 ? 26.796 -1.492 -27.341 1.00 41.03 306 TRP A C 1
ATOM 2362 O O . TRP A 1 306 ? 27.284 -2.614 -27.459 1.00 41.03 306 TRP A O 1
ATOM 2372 N N . ARG A 1 307 ? 27.316 -0.450 -27.994 1.00 38.66 307 ARG A N 1
ATOM 2373 C CA . ARG A 1 307 ? 28.653 -0.501 -28.601 1.00 38.66 307 ARG A CA 1
ATOM 2374 C C . ARG A 1 307 ? 29.585 0.226 -27.642 1.00 38.66 307 ARG A C 1
ATOM 2376 O O . ARG A 1 307 ? 29.401 1.422 -27.434 1.00 38.66 307 ARG A O 1
ATOM 2383 N N . ARG A 1 308 ? 30.575 -0.471 -27.068 1.00 33.66 308 ARG A N 1
ATOM 2384 C CA . ARG A 1 308 ? 31.706 0.200 -26.410 1.00 33.66 308 ARG A CA 1
ATOM 2385 C C . ARG A 1 308 ? 32.315 1.162 -27.430 1.00 33.66 308 ARG A C 1
ATOM 2387 O O . ARG A 1 308 ? 32.854 0.726 -28.447 1.00 33.66 308 ARG A O 1
ATOM 2394 N N . ARG A 1 309 ? 32.210 2.464 -27.176 1.00 33.31 309 ARG A N 1
ATOM 2395 C CA . ARG A 1 309 ? 33.169 3.428 -27.707 1.00 33.31 309 ARG A CA 1
ATOM 2396 C C . ARG A 1 309 ? 34.329 3.414 -26.722 1.00 33.31 309 ARG A C 1
ATOM 2398 O O . ARG A 1 309 ? 34.130 3.588 -25.527 1.00 33.31 309 ARG A O 1
ATOM 2405 N N . THR A 1 310 ? 35.523 3.120 -27.209 1.00 43.50 310 THR A N 1
ATOM 2406 C CA . THR A 1 310 ? 36.766 3.400 -26.491 1.00 43.50 310 THR A CA 1
ATOM 2407 C C . THR A 1 310 ? 36.777 4.892 -26.146 1.00 43.50 310 THR A C 1
ATOM 2409 O O . THR A 1 310 ? 36.868 5.723 -27.047 1.00 43.50 310 THR A O 1
ATOM 2412 N N . GLY A 1 311 ? 36.584 5.219 -24.867 1.00 34.06 311 GLY A N 1
ATOM 2413 C CA . GLY A 1 311 ? 36.448 6.584 -24.353 1.00 34.06 311 GLY A CA 1
ATOM 2414 C C . GLY A 1 311 ? 35.250 6.693 -23.411 1.00 34.06 311 GLY A C 1
ATOM 2415 O O . GLY A 1 311 ? 34.121 6.427 -23.808 1.00 34.06 311 GLY A O 1
ATOM 2416 N N . THR A 1 312 ? 35.512 7.033 -22.151 1.00 36.09 312 THR A N 1
ATOM 2417 C CA . THR A 1 312 ? 34.572 7.132 -21.023 1.00 36.09 312 THR A CA 1
ATOM 2418 C C . THR A 1 312 ? 33.341 7.990 -21.344 1.00 36.09 312 THR A C 1
ATOM 2420 O O . THR A 1 312 ? 33.350 9.201 -21.148 1.00 36.09 312 THR A O 1
ATOM 2423 N N . GLY A 1 313 ? 32.275 7.373 -21.855 1.00 30.41 313 GLY A N 1
ATOM 2424 C CA . GLY A 1 313 ? 31.017 8.061 -22.135 1.00 30.41 313 GLY A CA 1
ATOM 2425 C C . GLY A 1 313 ? 29.990 7.157 -22.810 1.00 30.41 313 GLY A C 1
ATOM 2426 O O . GLY A 1 313 ? 30.138 6.774 -23.970 1.00 30.41 313 GLY A O 1
ATOM 2427 N N . TRP A 1 314 ? 28.920 6.837 -22.086 1.00 35.16 314 TRP A N 1
ATOM 2428 C CA . TRP A 1 314 ? 27.740 6.169 -22.625 1.00 35.16 314 TRP A CA 1
ATOM 2429 C C . TRP A 1 314 ? 26.779 7.240 -23.165 1.00 35.16 314 TRP A C 1
ATOM 2431 O O . TRP A 1 314 ? 26.362 8.117 -22.415 1.00 35.16 314 TRP A O 1
ATOM 2441 N N . CYS A 1 315 ? 26.441 7.208 -24.457 1.00 31.48 315 CYS A N 1
ATOM 2442 C CA . CYS A 1 315 ? 25.538 8.187 -25.074 1.00 31.48 315 CYS A CA 1
ATOM 2443 C C . CYS A 1 315 ? 24.314 7.486 -25.683 1.00 31.48 315 CYS A C 1
ATOM 2445 O O . CYS A 1 315 ? 24.452 6.498 -26.408 1.00 31.48 315 CYS A O 1
ATOM 2447 N N . CYS A 1 316 ? 23.121 8.003 -25.381 1.00 33.72 316 CYS A N 1
ATOM 2448 C CA . CYS A 1 316 ? 21.848 7.536 -25.921 1.00 33.72 316 CYS A CA 1
ATOM 2449 C C . CYS A 1 316 ? 21.741 7.925 -27.405 1.00 33.72 316 CYS A C 1
ATOM 2451 O O . CYS A 1 316 ? 21.598 9.098 -27.737 1.00 33.72 316 CYS A O 1
ATOM 2453 N N . CYS A 1 317 ? 21.812 6.958 -28.324 1.00 30.23 317 CYS A N 1
ATOM 2454 C CA . CYS A 1 317 ? 21.474 7.200 -29.728 1.00 30.23 317 CYS A CA 1
ATOM 2455 C C . CYS A 1 317 ? 19.966 7.018 -29.942 1.00 30.23 317 CYS A C 1
ATOM 2457 O O . CYS A 1 317 ? 19.532 6.014 -30.508 1.00 30.23 317 CYS A O 1
ATOM 2459 N N . THR A 1 318 ? 19.158 7.997 -29.537 1.00 35.41 318 THR A N 1
ATOM 2460 C CA . THR A 1 318 ? 17.830 8.176 -30.131 1.00 35.41 318 THR A CA 1
ATOM 2461 C C . THR A 1 318 ? 18.010 8.865 -31.480 1.00 35.41 318 THR A C 1
ATOM 2463 O O . THR A 1 318 ? 18.530 9.973 -31.592 1.00 35.41 318 THR A O 1
ATOM 2466 N N . ARG A 1 319 ? 17.626 8.176 -32.556 1.00 30.33 319 ARG A N 1
ATOM 2467 C CA . ARG A 1 319 ? 17.617 8.733 -33.909 1.00 30.33 319 ARG A CA 1
ATOM 2468 C C . ARG A 1 319 ? 16.445 9.722 -33.993 1.00 30.33 319 ARG A C 1
ATOM 2470 O O . ARG A 1 319 ? 15.368 9.353 -34.441 1.00 30.33 319 ARG A O 1
ATOM 2477 N N . HIS A 1 320 ? 16.637 10.954 -33.524 1.00 29.06 320 HIS A N 1
ATOM 2478 C CA . HIS A 1 320 ? 15.731 12.062 -33.825 1.00 29.06 320 HIS A CA 1
ATOM 2479 C C . HIS A 1 320 ? 15.911 12.429 -35.303 1.00 29.06 320 HIS A C 1
ATOM 2481 O O . HIS A 1 320 ? 16.789 13.201 -35.682 1.00 29.06 320 HIS A O 1
ATOM 2487 N N . SER A 1 321 ? 15.112 11.815 -36.171 1.00 33.94 321 SER A N 1
ATOM 2488 C CA . SER A 1 321 ? 14.899 12.300 -37.529 1.00 33.94 321 SER A CA 1
ATOM 2489 C C . SER A 1 321 ? 13.919 13.470 -37.477 1.00 33.94 321 SER A C 1
ATOM 2491 O O . SER A 1 321 ? 12.716 13.279 -37.611 1.00 33.94 321 SER A O 1
ATOM 2493 N N . ALA A 1 322 ? 14.442 14.677 -37.285 1.00 31.20 322 ALA A N 1
ATOM 2494 C CA . ALA A 1 322 ? 13.747 15.909 -37.629 1.00 31.20 322 ALA A CA 1
ATOM 2495 C C . ALA A 1 322 ? 14.756 16.820 -38.327 1.00 31.20 322 ALA A C 1
ATOM 2497 O O . ALA A 1 322 ? 15.690 17.339 -37.719 1.00 31.20 322 ALA A O 1
ATOM 2498 N N . GLY A 1 323 ? 14.613 16.938 -39.646 1.00 34.88 323 GLY A N 1
ATOM 2499 C CA . GLY A 1 323 ? 15.381 17.883 -40.433 1.00 34.88 323 GLY A CA 1
ATOM 2500 C C . GLY A 1 323 ? 14.993 19.305 -40.049 1.00 34.88 323 GLY A C 1
ATOM 2501 O O . GLY A 1 323 ? 13.868 19.727 -40.283 1.00 34.88 323 GLY A O 1
ATOM 2502 N N . SER A 1 324 ? 15.939 20.070 -39.522 1.00 30.16 324 SER A N 1
ATOM 2503 C CA . SER A 1 324 ? 15.909 21.521 -39.647 1.00 30.16 324 SER A CA 1
ATOM 2504 C C . SER A 1 324 ? 17.330 22.021 -39.892 1.00 30.16 324 SER A C 1
ATOM 2506 O O . SER A 1 324 ? 18.317 21.559 -39.317 1.00 30.16 324 SER A O 1
ATOM 2508 N N . ARG A 1 325 ? 17.436 22.875 -40.906 1.00 28.70 325 ARG A N 1
ATOM 2509 C CA . ARG A 1 325 ? 18.683 23.351 -41.499 1.00 28.70 325 ARG A CA 1
ATOM 2510 C C . ARG A 1 325 ? 19.455 24.187 -40.480 1.00 28.70 325 ARG A C 1
ATOM 2512 O O . ARG A 1 325 ? 18.907 25.120 -39.901 1.00 28.70 325 ARG A O 1
ATOM 2519 N N . ARG A 1 326 ? 20.749 23.895 -40.333 1.00 31.36 326 ARG A N 1
ATOM 2520 C CA . ARG A 1 326 ? 21.717 24.781 -39.678 1.00 31.36 326 ARG A CA 1
ATOM 2521 C C . ARG A 1 326 ? 21.728 26.124 -40.417 1.00 31.36 326 ARG A C 1
ATOM 2523 O O . ARG A 1 326 ? 21.995 26.147 -41.616 1.00 31.36 326 ARG A O 1
ATOM 2530 N N . ARG A 1 327 ? 21.471 27.226 -39.712 1.00 30.47 327 ARG A N 1
ATOM 2531 C CA . ARG A 1 327 ? 21.946 28.558 -40.114 1.00 30.47 327 ARG A CA 1
ATOM 2532 C C . ARG A 1 327 ? 23.192 28.877 -39.278 1.00 30.47 327 ARG A C 1
ATOM 2534 O O . ARG A 1 327 ? 23.137 28.680 -38.064 1.00 30.47 327 ARG A O 1
ATOM 2541 N N . PRO A 1 328 ? 24.307 29.301 -39.890 1.00 30.48 328 PRO A N 1
ATOM 2542 C CA . PRO A 1 328 ? 25.482 29.740 -39.152 1.00 30.48 328 PRO A CA 1
ATOM 2543 C C . PRO A 1 328 ? 25.226 31.135 -38.570 1.00 30.48 328 PRO A C 1
ATOM 2545 O O . PRO A 1 328 ? 24.666 31.996 -39.247 1.00 30.48 328 PRO A O 1
ATOM 2548 N N . TRP A 1 329 ? 25.627 31.342 -37.318 1.00 29.16 329 TRP A N 1
ATOM 2549 C CA . TRP A 1 329 ? 25.739 32.674 -36.734 1.00 29.16 329 TRP A CA 1
ATOM 2550 C C . TRP A 1 329 ? 27.021 33.314 -37.269 1.00 29.16 329 TRP A C 1
ATOM 2552 O O . TRP A 1 329 ? 28.105 32.751 -37.119 1.00 29.16 329 TRP A O 1
ATOM 2562 N N . SER A 1 330 ? 26.877 34.448 -37.943 1.00 35.50 330 SER A N 1
ATOM 2563 C CA . SER A 1 330 ? 27.963 35.336 -38.344 1.00 35.50 330 SER A CA 1
ATOM 2564 C C . SER A 1 330 ? 28.127 36.443 -37.303 1.00 35.50 330 SER A C 1
ATOM 2566 O O . SER A 1 330 ? 27.150 37.146 -37.057 1.00 35.50 330 SER A O 1
ATOM 2568 N N . THR A 1 331 ? 29.367 36.561 -36.800 1.00 41.69 331 THR A N 1
ATOM 2569 C CA . THR A 1 331 ? 30.020 37.669 -36.055 1.00 41.69 331 THR A CA 1
ATOM 2570 C C . THR A 1 331 ? 29.336 38.224 -34.817 1.00 41.69 331 THR A C 1
ATOM 2572 O O . THR A 1 331 ? 28.293 38.892 -34.955 1.00 41.69 331 THR A O 1
#

InterPro domains:
  IPR007627 RNA polymerase sigma-70 region 2 [PF04542] (17-76)
  IPR013249 RNA polymerase sigma factor 70, region 4 type 2 [PF08281] (112-162)
  IPR013324 RNA polymerase sigma factor, region 3/4-like [SSF88659] (101-162)
  IPR013325 RNA polymerase sigma factor, region 2 [SSF88946] (4-79)
  IPR014284 RNA polymerase sigma-70-like domain [TIGR02937] (6-162)
  IPR036388 Winged helix-like DNA-binding domain superfamily [G3DSA:1.10.10.10] (114-168)
  IPR046531 Domain of unknown function DUF6596 [PF20239] (180-280)

pLDDT: mean 81.54, std 18.27, range [28.7, 98.38]

Organism: NCBI:txid1068978

Sequence (331 aa):
MTEREAIAAVWRIESARIVGALARYTGDFALAEDLAQEALAEAVVTWPREGVPRNPAGWLLTVGRRRAVDAFRRRSALDDRYAVLANDLREDGGEIEWDPDQIDDEVLALMFISCHPVLSREARVALMLRVVGGLTSDEIARAFLVPTATVQARITRAKKTLGAAGVPFEVPSPEERAARLGSVLNAIYVIFTEGSSASSGGDLIRYDLAGEAQRLARVLSRLMPDEPEVHGLLALLELTAARFPARTGPDGEPVLLEDQDRRRWDRSAIRRGRAALARAEAAWRWLGAYGLQAAIAECTPSLRRWRRRTGTGWCCCTRHSAGSRRRPWST

Secondary structure (DSSP, 8-state):
--HHHHHHHHHHHHHHHHHHHHHHHHS-HHHHHHHHHHHHHHHHHHHHHH---SSHHHHHHHHHHHHHHHHHHHHTTT-HHHHHHHHHTTT--PPPP--HHHHHHHHHHHHHHHT-TTS-HHHHHHHIIIIIS---HHHHHHHHT--HHHHHHHHHHHHHHHHHTT--SSPPPHHHHHHHHHHHHHHHHHHHHHHHS-SSSS-S--HHHHHHHHHHHHHHHHH-TT-HHHHHHHHHHHHHHTTGGGTB-TTSPBPPTTTS-GGGS-HHHHHHHHHHHHHHHHH-SS--HHHHHHHHHHHHHH-S-----SSS------------PPPPPP-

Foldseek 3Di:
DDLVVVLLVCLQVCQLLQLLVQCVLLQASLLSNVLLVVLSVVCVVPCVPPNQDPDNNQSSSVSSVVVSLVVLVVCVVPDVVSVVSNVVVVVPPDRDDPDPLSSLFSSLLQLLLLLDPLADLVLSLLSCCVRNRSDDLVRVCVLQVHDSVVSVVSPVVSSVSSVVVSPTSGNDDPVVCVVRV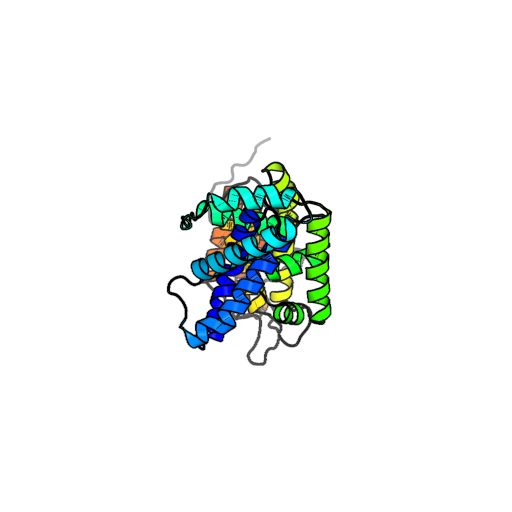VSSLVSLVVQLVCQLQPPDDDARGNCSSLVSSLVSLVSVCVSCVLALVSLLSNLLSLLSVQQVQQQADPVRDGDDLQRGDLVRGNPVSLVSSVVSLVSSVVNDPDHDPSSVSSVVSNLSSVDPDDDDDPDPDDDRPDPPPDDDDDDDDDD

Radius of gyration: 23.7 Å; chains: 1; bounding box: 67×60×72 Å